Protein 6QSR (pdb70)

B-factor: mean 31.28, std 13.01, range [12.74, 90.45]

Nearest PDB structures (foldseek):
  6qsr-assembly1_A  TM=1.009E+00  e=1.571E-22  Xenorhabdus doucetiae
  3esi-assembly1_C  TM=9.200E-01  e=7.284E-12  Pectobacterium atrosepticum
  4h4g-assembly2_E-2  TM=8.356E-01  e=4.186E-07  Burkholderia thailandensis E264
  1z6b-assembly4_B  TM=7.794E-01  e=5.875E-06  Plasmodium falciparum
  4ffu-assembly2_K  TM=6.465E-01  e=3.554E-04  Sinorhizobium meliloti 1021

Secondary structure (DSSP, 8-state):
---EEEEEE-SSTTEEEEEEE--TT-GGGTTS-SSS----HHHHHHHHHHHIIIII-TT-EEEEEEEEEE-S---TT-EEEEEEEEETTTTEEEEEEEE--EEEEEEEEEE-/----GGGGSS--TTS----EEEEEETTEEEEEEE--SSSTTGGG--TTS-EEGGGHHHHHHHHHHHHHHHHHHHTTPPPP---EEEEEEEEEESSSEEPTT-EEEEEEEEEEE-SSEEEEEEEEEETTEEEEEEEEEEE---HHHHHHHHH-

CATH classification: 3.10.129.10

Foldseek 3Di:
DDFDWPDKDDPDQFKIKTKGAAAPVPCQQPPCDPVFRWRDPVVVVVVLCVCCCPRHDPPWAFDFWPDKDFDATDHHGWMWIKMWGQDVVVQWIKIWIPTCPTGMITITGIGD/DDDFLVQLALDDPLLDQFGAWDDEDPWKTKTKDAQACPDSCNVQADPVSWHFLVCLQSNLQSRVSSRVSVVCVVVVHDHFNDKFWPDKDQWDFPDRTHHHGFMKMKMWGFDDDDPFKTKIWIFIDTPPHTGTTIITIMGGDDPVVVVVVVPD

InterPro domains:
  IPR016962 Dehydrase, ECs4332, predicted [PIRSF030962] (2-119)
  IPR029069 HotDog domain superfamily [SSF54637] (14-115)
  IPR054545 ApeI dehydratase-like [PF22818] (12-101)

Structure (mmCIF, N/CA/C/O backbone):
data_6QSR
#
_entry.id   6QSR
#
_cell.length_a   144.680
_cell.length_b   47.770
_cell.length_c   42.680
_cell.angle_alpha   90.00
_cell.angle_beta   104.65
_cell.angle_gamma   90.00
#
_symmetry.space_group_name_H-M   'C 1 2 1'
#
loop_
_entity.id
_entity.type
_entity.pdbx_description
1 polymer 'AMP-dependent synthetase and ligase'
2 polymer 'Beta-hydroxyacyl-(Acyl-carrier-protein) dehydratase FabA/FabZ'
3 non-polymer 'SODIUM ION'
4 water water
#
loop_
_atom_site.group_PDB
_atom_site.id
_atom_site.type_symbol
_atom_site.label_atom_id
_atom_site.label_alt_id
_atom_site.label_comp_id
_atom_site.label_asym_id
_atom_site.label_entity_id
_atom_site.label_seq_id
_atom_site.pdbx_PDB_ins_code
_atom_site.Cartn_x
_atom_site.Cartn_y
_atom_site.Cartn_z
_atom_site.occupancy
_atom_site.B_iso_or_equiv
_atom_site.auth_seq_id
_atom_site.auth_comp_id
_atom_site.auth_asym_id
_atom_site.auth_atom_id
_atom_site.pdbx_PDB_model_num
ATOM 1 N N . MET A 1 1 ? 56.588 25.218 8.215 1.00 60.30 1 MET A N 1
ATOM 2 C CA . MET A 1 1 ? 55.564 24.514 9.046 1.00 55.05 1 MET A CA 1
ATOM 3 C C . MET A 1 1 ? 55.622 22.981 8.938 1.00 47.34 1 MET A C 1
ATOM 4 O O . MET A 1 1 ? 55.315 22.298 9.913 1.00 40.83 1 MET A O 1
ATOM 9 N N . LYS A 1 2 ? 56.015 22.441 7.782 1.00 46.37 2 LYS A N 1
ATOM 10 C CA . LYS A 1 2 ? 56.172 20.983 7.626 1.00 48.02 2 LYS A CA 1
ATOM 11 C C . LYS A 1 2 ? 57.537 20.509 8.146 1.00 41.42 2 LYS A C 1
ATOM 12 O O . LYS A 1 2 ? 58.535 21.206 7.958 1.00 39.72 2 LYS A O 1
ATOM 18 N N . PRO A 1 3 ? 57.594 19.319 8.786 1.00 36.69 3 PRO A N 1
ATOM 19 C CA . PRO A 1 3 ? 58.877 18.811 9.254 1.00 36.18 3 PRO A CA 1
ATOM 20 C C . PRO A 1 3 ? 59.642 18.089 8.142 1.00 35.23 3 PRO A C 1
ATOM 21 O O . PRO A 1 3 ? 59.146 17.983 7.024 1.00 32.97 3 PRO A O 1
ATOM 25 N N . ILE A 1 4 ? 60.841 17.601 8.455 1.00 36.01 4 ILE A N 1
ATOM 26 C CA . ILE A 1 4 ? 61.681 16.919 7.472 1.00 36.06 4 ILE A CA 1
ATOM 27 C C . ILE A 1 4 ? 61.213 15.472 7.334 1.00 32.95 4 ILE A C 1
ATOM 28 O O . ILE A 1 4 ? 61.175 14.728 8.314 1.00 32.54 4 ILE A O 1
ATOM 33 N N . GLU A 1 5 ? 60.861 15.080 6.114 1.00 32.03 5 GLU A N 1
ATOM 34 C CA . GLU A 1 5 ? 60.390 13.723 5.856 1.00 33.88 5 GLU A CA 1
ATOM 35 C C . GLU A 1 5 ? 61.571 12.833 5.480 1.00 34.17 5 GLU A C 1
ATOM 36 O O . GLU A 1 5 ? 62.209 13.049 4.451 1.00 34.41 5 GLU A O 1
ATOM 42 N N . ILE A 1 6 ? 61.841 11.833 6.315 1.00 33.34 6 ILE A N 1
ATOM 43 C CA . ILE A 1 6 ? 62.936 10.887 6.096 1.00 36.22 6 ILE A CA 1
ATOM 44 C C . ILE A 1 6 ? 62.494 9.754 5.168 1.00 39.02 6 ILE A C 1
ATOM 45 O O . ILE A 1 6 ? 63.249 9.363 4.280 1.00 40.94 6 ILE A O 1
ATOM 50 N N . HIS A 1 7 ? 61.281 9.236 5.380 1.00 38.11 7 HIS A N 1
ATOM 51 C CA . HIS A 1 7 ? 60.766 8.093 4.625 1.00 38.13 7 HIS A CA 1
ATOM 52 C C . HIS A 1 7 ? 59.236 8.034 4.704 1.00 33.67 7 HIS A C 1
ATOM 53 O O . HIS A 1 7 ? 58.649 8.433 5.709 1.00 25.20 7 HIS A O 1
ATOM 60 N N . ARG A 1 8 ? 58.595 7.559 3.639 1.00 34.16 8 ARG A N 1
ATOM 61 C CA . ARG A 1 8 ? 57.175 7.202 3.699 1.00 38.74 8 ARG A CA 1
ATOM 62 C C . ARG A 1 8 ? 56.914 5.834 3.081 1.00 42.41 8 ARG A C 1
ATOM 63 O O . ARG A 1 8 ? 57.576 5.431 2.121 1.00 41.71 8 ARG A O 1
ATOM 71 N N . GLU A 1 9 ? 55.951 5.130 3.670 1.00 43.71 9 GLU A N 1
ATOM 72 C CA . GLU A 1 9 ? 55.451 3.862 3.164 1.00 43.44 9 GLU A CA 1
ATOM 73 C C . GLU A 1 9 ? 53.940 3.916 3.173 1.00 39.97 9 GLU A C 1
ATOM 74 O O . GLU A 1 9 ? 53.338 4.673 3.941 1.00 36.06 9 GLU A O 1
ATOM 80 N N . GLN A 1 10 ? 53.347 3.070 2.343 1.00 36.31 10 GLN A N 1
ATOM 81 C CA . GLN A 1 10 ? 51.909 2.982 2.195 1.00 37.37 10 GLN A CA 1
ATOM 82 C C . GLN A 1 10 ? 51.613 1.507 1.893 1.00 39.26 10 GLN A C 1
ATOM 83 O O . GLN A 1 10 ? 51.504 1.127 0.730 1.00 41.33 10 GLN A O 1
ATOM 89 N N . PRO A 1 11 ? 51.547 0.656 2.945 1.00 45.45 11 PRO A N 1
ATOM 90 C CA . PRO A 1 11 ? 51.324 -0.788 2.748 1.00 51.90 11 PRO A CA 1
ATOM 91 C C . PRO A 1 11 ? 49.919 -1.166 2.254 1.00 52.10 11 PRO A C 1
ATOM 92 O O . PRO A 1 11 ? 49.735 -2.265 1.725 1.00 51.74 11 PRO A O 1
ATOM 96 N N . ALA A 1 12 ? 48.949 -0.277 2.460 1.00 49.10 12 ALA A N 1
ATOM 97 C CA . ALA A 1 12 ? 47.614 -0.390 1.871 1.00 47.08 12 ALA A CA 1
ATOM 98 C C . ALA A 1 12 ? 47.217 0.997 1.378 1.00 44.21 12 ALA A C 1
ATOM 99 O O . ALA A 1 12 ? 47.798 1.990 1.816 1.00 41.50 12 ALA A O 1
ATOM 101 N N . GLN A 1 13 ? 46.225 1.092 0.494 1.00 41.94 13 GLN A N 1
ATOM 102 C CA . GLN A 1 13 ? 45.813 2.413 -0.022 1.00 44.85 13 GLN A CA 1
ATOM 103 C C . GLN A 1 13 ? 45.196 3.319 1.067 1.00 38.90 13 GLN A C 1
ATOM 104 O O . GLN A 1 13 ? 45.132 4.540 0.891 1.00 36.74 13 GLN A O 1
ATOM 110 N N . HIS A 1 14 ? 44.781 2.721 2.190 1.00 32.38 14 HIS A N 1
ATOM 111 C CA . HIS A 1 14 ? 44.150 3.442 3.304 1.00 31.91 14 HIS A CA 1
ATOM 112 C C . HIS A 1 14 ? 45.062 3.660 4.529 1.00 29.07 14 HIS A C 1
ATOM 113 O O . HIS A 1 14 ? 44.605 4.192 5.547 1.00 24.54 14 HIS A O 1
ATOM 120 N N . GLU A 1 15 ? 46.334 3.265 4.426 1.00 29.73 15 GLU A N 1
ATOM 121 C CA . GLU A 1 15 ? 47.292 3.380 5.526 1.00 30.92 15 GLU A CA 1
ATOM 122 C C . GLU A 1 15 ? 48.557 4.106 5.084 1.00 27.89 15 GLU A C 1
ATOM 123 O O . GLU A 1 15 ? 48.984 3.987 3.927 1.00 27.13 15 GLU A O 1
ATOM 129 N N . ALA A 1 16 ? 49.173 4.832 6.011 1.00 24.08 16 ALA A N 1
ATOM 130 C CA . ALA A 1 16 ? 50.497 5.411 5.767 1.00 23.42 16 ALA A CA 1
ATOM 131 C C . ALA A 1 16 ? 51.355 5.386 7.015 1.00 23.86 16 ALA A C 1
ATOM 132 O O . ALA A 1 16 ? 50.857 5.532 8.131 1.00 21.72 16 ALA A O 1
ATOM 134 N N . MET A 1 17 ? 52.654 5.203 6.793 1.00 26.55 17 MET A N 1
ATOM 135 C CA . MET A 1 17 ? 53.667 5.247 7.825 1.00 30.06 17 MET A CA 1
ATOM 136 C C . MET A 1 17 ? 54.678 6.272 7.344 1.00 27.59 17 MET A C 1
ATOM 137 O O . MET A 1 17 ? 55.175 6.161 6.223 1.00 26.80 17 MET A O 1
ATOM 142 N N . ILE A 1 18 ? 54.955 7.277 8.169 1.00 26.29 18 ILE A N 1
ATOM 143 C CA . ILE A 1 18 ? 55.862 8.364 7.794 1.00 26.83 18 ILE A CA 1
ATOM 144 C C . ILE A 1 18 ? 56.886 8.544 8.906 1.00 27.16 18 ILE A C 1
ATOM 145 O O . ILE A 1 18 ? 56.520 8.619 10.082 1.00 23.98 18 ILE A O 1
ATOM 150 N N . GLN A 1 19 ? 58.165 8.597 8.533 1.00 27.76 19 GLN A N 1
ATOM 151 C CA . GLN A 1 19 ? 59.228 8.876 9.479 1.00 28.67 19 GLN A CA 1
ATOM 152 C C . GLN A 1 19 ? 59.602 10.348 9.332 1.00 27.69 19 GLN A C 1
ATOM 153 O O . GLN A 1 19 ? 59.970 10.785 8.235 1.00 25.36 19 GLN A O 1
ATOM 159 N N . LEU A 1 20 ? 59.496 11.090 10.440 1.00 26.72 20 LEU A N 1
ATOM 160 C CA . LEU A 1 20 ? 59.685 12.539 10.469 1.00 26.75 20 LEU A CA 1
ATOM 161 C C . LEU A 1 20 ? 60.759 12.939 11.453 1.00 25.51 20 LEU A C 1
ATOM 162 O O . LEU A 1 20 ? 60.876 12.350 12.526 1.00 25.97 20 LEU A O 1
ATOM 167 N N . TYR A 1 21 ? 61.499 13.979 11.101 1.00 26.50 21 TYR A N 1
ATOM 168 C CA . TYR A 1 21 ? 62.557 14.508 11.954 1.00 28.11 21 TYR A CA 1
ATOM 169 C C . TYR A 1 21 ? 62.226 15.954 12.335 1.00 25.58 21 TYR A C 1
ATOM 170 O O . TYR A 1 21 ? 61.869 16.761 11.479 1.00 24.90 21 TYR A O 1
ATOM 179 N N . LEU A 1 22 ? 62.359 16.262 13.623 1.00 24.68 22 LEU A N 1
ATOM 180 C CA . LEU A 1 22 ? 62.098 17.595 14.153 1.00 24.27 22 LEU A CA 1
ATOM 181 C C . LEU A 1 22 ? 63.399 18.394 14.215 1.00 27.25 22 LEU A C 1
ATOM 182 O O . LEU A 1 22 ? 64.262 18.118 15.047 1.00 29.27 22 LEU A O 1
ATOM 187 N N . ASP A 1 23 ? 63.533 19.370 13.320 1.00 27.67 23 ASP A N 1
ATOM 188 C CA . ASP A 1 23 ? 64.686 20.261 13.300 1.00 27.84 23 ASP A CA 1
ATOM 189 C C . ASP A 1 23 ? 64.507 21.410 14.293 1.00 27.02 23 ASP A C 1
ATOM 190 O O . ASP A 1 23 ? 63.401 21.942 14.421 1.00 26.57 23 ASP A O 1
ATOM 195 N N . PRO A 1 24 ? 65.593 21.830 14.978 1.00 27.50 24 PRO A N 1
ATOM 196 C CA . PRO A 1 24 ? 65.526 23.020 15.855 1.00 28.37 24 PRO A CA 1
ATOM 197 C C . PRO A 1 24 ? 64.962 24.303 15.238 1.00 27.13 24 PRO A C 1
ATOM 198 O O . PRO A 1 24 ? 64.430 25.138 15.977 1.00 26.17 24 PRO A O 1
ATOM 202 N N . THR A 1 25 ? 65.097 24.471 13.919 1.00 26.78 25 THR A N 1
ATOM 203 C CA . THR A 1 25 ? 64.652 25.690 13.237 1.00 28.92 25 THR A CA 1
ATOM 204 C C . THR A 1 25 ? 63.204 25.631 12.744 1.00 29.23 25 THR A C 1
ATOM 205 O O . THR A 1 25 ? 62.707 26.606 12.183 1.00 29.36 25 THR A O 1
ATOM 209 N N . LEU A 1 26 ? 62.540 24.495 12.947 1.00 30.14 26 LEU A N 1
ATOM 210 C CA . LEU A 1 26 ? 61.107 24.356 12.666 1.00 30.25 26 LEU A CA 1
ATOM 211 C C . LEU A 1 26 ? 60.323 25.451 13.402 1.00 30.69 26 LEU A C 1
ATOM 212 O O . LEU A 1 26 ? 60.459 25.612 14.621 1.00 28.09 26 LEU A O 1
ATOM 217 N N . ASP A 1 27 ? 59.519 26.207 12.654 1.00 33.59 27 ASP A N 1
ATOM 218 C CA . ASP A 1 27 ? 58.924 27.449 13.181 1.00 36.64 27 ASP A CA 1
ATOM 219 C C . ASP A 1 27 ? 57.900 27.268 14.318 1.00 32.56 27 ASP A C 1
ATOM 220 O O . ASP A 1 27 ? 57.706 28.186 15.113 1.00 32.43 27 ASP A O 1
ATOM 225 N N . TRP A 1 28 ? 57.289 26.083 14.413 1.00 28.56 28 TRP A N 1
ATOM 226 C CA . TRP A 1 28 ? 56.455 25.694 15.565 1.00 25.63 28 TRP A CA 1
ATOM 227 C C . TRP A 1 28 ? 57.124 25.873 16.931 1.00 26.26 28 TRP A C 1
ATOM 228 O O . TRP A 1 28 ? 56.447 26.150 17.919 1.00 27.51 28 TRP A O 1
ATOM 239 N N . PHE A 1 29 ? 58.440 25.665 16.990 1.00 27.46 29 PHE A N 1
ATOM 240 C CA . PHE A 1 29 ? 59.199 25.818 18.235 1.00 27.61 29 PHE A CA 1
ATOM 241 C C . PHE A 1 29 ? 59.470 27.272 18.619 1.00 28.85 29 PHE A C 1
ATOM 242 O O . PHE A 1 29 ? 59.775 27.536 19.776 1.00 27.12 29 PHE A O 1
ATOM 250 N N . ARG A 1 30 ? 59.371 28.204 17.664 1.00 32.81 30 ARG A N 1
ATOM 251 C CA . ARG A 1 30 ? 59.628 29.631 17.921 1.00 33.05 30 ARG A CA 1
ATOM 252 C C . ARG A 1 30 ? 58.657 30.215 18.953 1.00 32.81 30 ARG A C 1
ATOM 253 O O . ARG A 1 30 ? 57.447 30.292 18.710 1.00 30.93 30 ARG A O 1
ATOM 261 N N . GLY A 1 31 ? 59.191 30.619 20.103 1.00 31.77 31 GLY A N 1
ATOM 262 C CA . GLY A 1 31 ? 58.375 31.128 21.209 1.00 33.01 31 GLY A CA 1
ATOM 263 C C . GLY A 1 31 ? 57.555 30.069 21.934 1.00 31.41 31 GLY A C 1
ATOM 264 O O . GLY A 1 31 ? 56.647 30.405 22.692 1.00 33.20 31 GLY A O 1
ATOM 265 N N . HIS A 1 32 ? 57.879 28.796 21.714 1.00 28.16 32 HIS A N 1
ATOM 266 C CA . HIS A 1 32 ? 57.115 27.678 22.258 1.00 25.83 32 HIS A CA 1
ATOM 267 C C . HIS A 1 32 ? 58.098 26.562 22.641 1.00 26.08 32 HIS A C 1
ATOM 268 O O . HIS A 1 32 ? 58.170 25.553 21.950 1.00 24.94 32 HIS A O 1
ATOM 275 N N . PHE A 1 33 ? 58.880 26.723 23.717 1.00 25.12 33 PHE A N 1
ATOM 276 C CA . PHE A 1 33 ? 58.896 27.872 24.625 1.00 24.91 33 PHE A CA 1
ATOM 277 C C . PHE A 1 33 ? 60.336 28.349 24.846 1.00 27.74 33 PHE A C 1
ATOM 278 O O . PHE A 1 33 ? 61.280 27.612 24.545 1.00 28.38 33 PHE A O 1
ATOM 286 N N . PRO A 1 34 ? 60.516 29.579 25.373 1.00 29.35 34 PRO A N 1
ATOM 287 C CA . PRO A 1 34 ? 61.885 30.047 25.677 1.00 30.61 34 PRO A CA 1
ATOM 288 C C . PRO A 1 34 ? 62.732 29.075 26.525 1.00 34.61 34 PRO A C 1
ATOM 289 O O . PRO A 1 34 ? 63.877 28.797 26.159 1.00 37.02 34 PRO A O 1
ATOM 293 N N . VAL A 1 35 ? 62.172 28.542 27.615 1.00 38.22 35 VAL A N 1
ATOM 294 C CA . VAL A 1 35 ? 62.910 27.595 28.490 1.00 39.80 35 VAL A CA 1
ATOM 295 C C . VAL A 1 35 ? 63.044 26.159 27.941 1.00 35.55 35 VAL A C 1
ATOM 296 O O . VAL A 1 35 ? 63.902 25.403 28.400 1.00 33.08 35 VAL A O 1
ATOM 300 N N . GLN A 1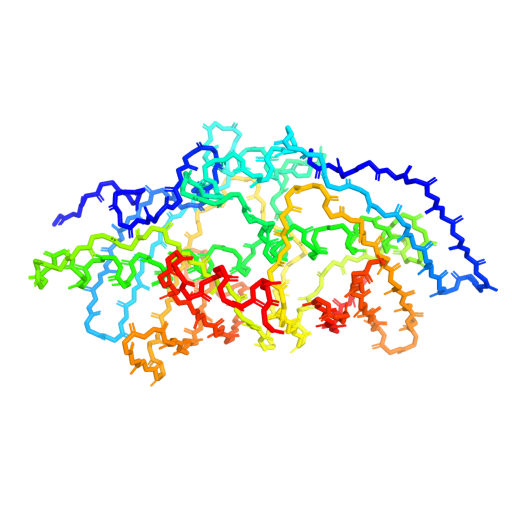 36 ? 62.180 25.774 27.003 1.00 31.26 36 GLN A N 1
ATOM 301 C CA . GLN A 1 36 ? 62.230 24.448 26.376 1.00 30.21 36 GLN A CA 1
ATOM 302 C C . GLN A 1 36 ? 61.454 24.480 25.067 1.00 28.36 36 GLN A C 1
ATOM 303 O O . GLN A 1 36 ? 60.246 24.763 25.102 1.00 27.58 36 GLN A O 1
ATOM 309 N N . PRO A 1 37 ? 62.111 24.197 23.922 1.00 26.56 37 PRO A N 1
ATOM 310 C CA . PRO A 1 37 ? 61.284 23.988 22.721 1.00 25.56 37 PRO A CA 1
ATOM 311 C C . PRO A 1 37 ? 60.460 22.700 22.828 1.00 24.72 37 PRO A C 1
ATOM 312 O O . PRO A 1 37 ? 61.008 21.635 23.090 1.00 23.29 37 PRO A O 1
ATOM 316 N N . LEU A 1 38 ? 59.144 22.822 22.670 1.00 25.26 38 LEU A N 1
ATOM 317 C CA . LEU A 1 38 ? 58.243 21.672 22.671 1.00 27.39 38 LEU A CA 1
ATOM 318 C C . LEU A 1 38 ? 57.352 21.765 21.456 1.00 27.79 38 LEU A C 1
ATOM 319 O O . LEU A 1 38 ? 56.883 22.854 21.123 1.00 26.52 38 LEU A O 1
ATOM 324 N N . LEU A 1 39 ? 57.094 20.629 20.816 1.00 28.81 39 LEU A N 1
ATOM 325 C CA . LEU A 1 39 ? 56.223 20.599 19.646 1.00 27.90 39 LEU A CA 1
ATOM 326 C C . LEU A 1 39 ? 54.767 20.731 20.115 1.00 27.65 39 LEU A C 1
ATOM 327 O O . LEU A 1 39 ? 54.308 19.895 20.903 1.00 27.39 39 LEU A O 1
ATOM 332 N N . PRO A 1 40 ? 54.042 21.788 19.662 1.00 24.20 40 PRO A N 1
ATOM 333 C CA . PRO A 1 40 ? 52.631 21.911 20.032 1.00 22.82 40 PRO A CA 1
ATOM 334 C C . PRO A 1 40 ? 51.779 20.720 19.579 1.00 22.60 40 PRO A C 1
ATOM 335 O O . PRO A 1 40 ? 52.044 20.135 18.515 1.00 23.11 40 PRO A O 1
ATOM 339 N N . GLY A 1 41 ? 50.771 20.390 20.383 1.00 22.42 41 GLY A N 1
ATOM 340 C CA . GLY A 1 41 ? 49.783 19.347 20.061 1.00 22.58 41 GLY A CA 1
ATOM 341 C C . GLY A 1 41 ? 49.084 19.584 18.731 1.00 22.69 41 GLY A C 1
ATOM 342 O O . GLY A 1 41 ? 48.852 18.644 17.963 1.00 22.72 41 GLY A O 1
ATOM 343 N N . VAL A 1 42 ? 48.759 20.844 18.455 1.00 20.99 42 VAL A N 1
ATOM 344 C CA . VAL A 1 42 ? 48.142 21.227 17.181 1.00 20.25 42 VAL A CA 1
ATOM 345 C C . VAL A 1 42 ? 49.002 20.947 15.937 1.00 19.91 42 VAL A C 1
ATOM 346 O O . VAL A 1 42 ? 48.459 20.668 14.875 1.00 18.61 42 VAL A O 1
ATOM 350 N N . ALA A 1 43 ? 50.326 21.031 16.066 1.00 19.49 43 ALA A N 1
ATOM 351 C CA . ALA A 1 43 ? 51.226 20.739 14.948 1.00 19.20 43 ALA A CA 1
ATOM 352 C C . ALA A 1 43 ? 51.160 19.269 14.556 1.00 17.67 43 ALA A C 1
ATOM 353 O O . ALA A 1 43 ? 51.202 18.936 13.368 1.00 16.70 43 ALA A O 1
ATOM 355 N N . GLN A 1 44 ? 51.028 18.408 15.565 1.00 18.83 44 GLN A N 1
ATOM 356 C CA . GLN A 1 44 ? 50.874 16.966 15.366 1.00 21.45 44 GLN A CA 1
ATOM 357 C C . GLN A 1 44 ? 49.562 16.645 14.637 1.00 19.91 44 GLN A C 1
ATOM 358 O O . GLN A 1 44 ? 49.530 15.773 13.764 1.00 19.76 44 GLN A O 1
ATOM 364 N N . ILE A 1 45 ? 48.510 17.383 14.962 1.00 20.78 45 ILE A N 1
ATOM 365 C CA . ILE A 1 45 ? 47.220 17.257 14.260 1.00 21.15 45 ILE A CA 1
ATOM 366 C C . ILE A 1 45 ? 47.344 17.809 12.830 1.00 21.94 45 ILE A C 1
ATOM 367 O O . ILE A 1 45 ? 46.837 17.192 11.874 1.00 20.68 45 ILE A O 1
ATOM 372 N N . ASP A 1 46 ? 48.043 18.940 12.697 1.0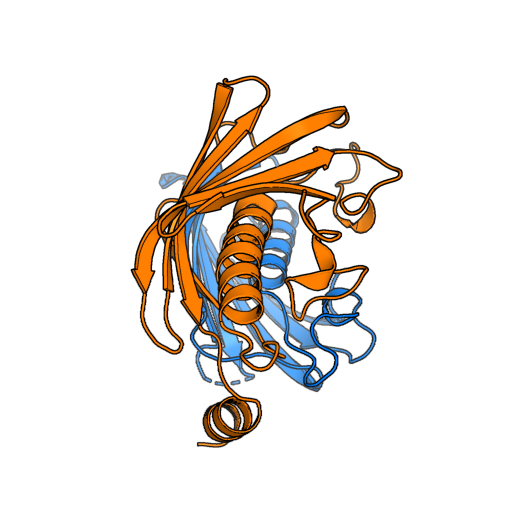0 21.00 46 ASP A N 1
ATOM 373 C CA . ASP A 1 46 ? 48.249 19.606 11.406 1.00 20.00 46 ASP A CA 1
ATOM 374 C C . ASP A 1 46 ? 48.865 18.653 10.366 1.00 19.33 46 ASP A C 1
ATOM 375 O O . ASP A 1 46 ? 48.366 18.557 9.254 1.00 18.17 46 ASP A O 1
ATOM 380 N N . TRP A 1 47 ? 49.908 17.911 10.750 1.00 19.27 47 TRP A N 1
ATOM 381 C CA . TRP A 1 47 ? 50.584 16.990 9.831 1.00 18.29 47 TRP A CA 1
ATOM 382 C C . TRP A 1 47 ? 49.742 15.750 9.512 1.00 17.79 47 TRP A C 1
ATOM 383 O O . TRP A 1 47 ? 49.709 15.303 8.371 1.00 19.98 47 TRP A O 1
ATOM 394 N N . VAL A 1 48 ? 49.050 15.214 10.508 1.00 16.79 48 VAL A N 1
ATOM 395 C CA . VAL A 1 48 ? 48.063 14.156 10.273 1.00 17.69 48 VAL A CA 1
ATOM 396 C C . VAL A 1 48 ? 47.089 14.577 9.170 1.00 17.65 48 VAL A C 1
ATOM 397 O O . VAL A 1 48 ? 46.866 13.833 8.214 1.00 18.08 48 VAL A O 1
ATOM 401 N N . MET A 1 49 ? 46.560 15.786 9.271 1.00 18.23 49 MET A N 1
ATOM 402 C CA . MET A 1 49 ? 45.649 16.298 8.241 1.00 18.78 49 MET A CA 1
ATOM 403 C C . MET A 1 49 ? 46.307 16.488 6.865 1.00 19.76 49 MET A C 1
ATOM 404 O O . MET A 1 49 ? 45.652 16.261 5.852 1.00 20.13 49 MET A O 1
ATOM 409 N N . HIS A 1 50 ? 47.581 16.892 6.830 1.00 21.26 50 HIS A N 1
ATOM 410 C CA . HIS A 1 50 ? 48.316 17.058 5.564 1.00 23.88 50 HIS A CA 1
ATOM 411 C C . HIS A 1 50 ? 48.493 15.732 4.829 1.00 22.54 50 HIS A C 1
ATOM 412 O O . HIS A 1 50 ? 48.215 15.640 3.638 1.00 21.43 50 HIS A O 1
ATOM 419 N N . TYR A 1 51 ? 48.975 14.719 5.543 1.00 22.92 51 TYR A N 1
ATOM 420 C CA . TYR A 1 51 ? 49.158 13.396 4.955 1.00 24.72 51 TYR A CA 1
ATOM 421 C C . TYR A 1 51 ? 47.824 12.716 4.646 1.00 24.92 51 TYR A C 1
ATOM 422 O O . TYR A 1 51 ? 47.700 12.019 3.627 1.00 27.57 51 TYR A O 1
ATOM 431 N N . ALA A 1 52 ? 46.822 12.944 5.492 1.00 24.66 52 ALA A N 1
ATOM 432 C CA . ALA A 1 52 ? 45.472 12.405 5.255 1.00 26.84 52 ALA A CA 1
ATOM 433 C C . ALA A 1 52 ? 44.861 12.959 3.967 1.00 28.09 52 ALA A C 1
ATOM 434 O O . ALA A 1 52 ? 44.468 12.200 3.077 1.00 26.71 52 ALA A O 1
ATOM 436 N N . GLN A 1 53 ? 44.807 14.286 3.878 1.00 29.69 53 GLN A N 1
ATOM 437 C CA . GLN A 1 53 ? 44.235 14.974 2.719 1.00 32.76 53 GLN A CA 1
ATOM 438 C C . GLN A 1 53 ? 45.047 14.836 1.413 1.00 33.84 53 GLN A C 1
ATOM 439 O O . GLN A 1 53 ? 44.491 15.046 0.336 1.00 34.36 53 GLN A O 1
ATOM 445 N N . THR A 1 54 ? 46.337 14.485 1.501 1.00 32.04 54 THR A N 1
ATOM 446 C CA . THR A 1 54 ? 47.179 14.276 0.306 1.00 32.41 54 THR A CA 1
ATOM 447 C C . THR A 1 54 ? 47.350 12.809 -0.124 1.00 33.57 54 THR A C 1
ATOM 448 O O . THR A 1 54 ? 47.443 12.537 -1.317 1.00 37.81 54 THR A O 1
ATOM 452 N N . LEU A 1 55 ? 47.400 11.881 0.831 1.00 30.91 55 LEU A N 1
ATOM 453 C CA . LEU A 1 55 ? 47.618 10.457 0.540 1.00 31.77 55 LEU A CA 1
ATOM 454 C C . LEU A 1 55 ? 46.385 9.562 0.676 1.00 31.68 55 LEU A C 1
ATOM 455 O O . LEU A 1 55 ? 46.233 8.618 -0.102 1.00 32.56 55 LEU A O 1
ATOM 460 N N . LEU A 1 56 ? 45.529 9.836 1.661 1.00 29.43 56 LEU A N 1
ATOM 461 C CA . LEU A 1 56 ? 44.503 8.874 2.105 1.00 27.59 56 LEU A CA 1
ATOM 462 C C . LEU A 1 56 ? 43.079 9.238 1.703 1.00 25.68 56 LEU A C 1
ATOM 463 O O . LEU A 1 56 ? 42.349 8.393 1.171 1.00 26.64 56 LEU A O 1
ATOM 468 N N . ALA A 1 57 ? 42.690 10.480 1.983 1.00 23.34 57 ALA A N 1
ATOM 469 C CA . ALA A 1 57 ? 41.318 10.950 1.807 1.00 22.90 57 ALA A CA 1
ATOM 470 C C . ALA A 1 57 ? 41.281 12.292 1.069 1.00 22.31 57 ALA A C 1
ATOM 471 O O . ALA A 1 57 ? 40.838 13.294 1.632 1.00 23.08 57 ALA A O 1
ATOM 473 N N . PRO A 1 58 ? 41.726 12.314 -0.209 1.00 24.51 58 PRO A N 1
ATOM 474 C CA . PRO A 1 58 ? 41.674 13.562 -0.986 1.00 27.31 58 PRO A CA 1
ATOM 475 C C . PRO A 1 58 ? 40.233 14.040 -1.165 1.00 27.86 58 PRO A C 1
ATOM 476 O O . PRO A 1 58 ? 39.337 13.217 -1.364 1.00 25.53 58 PRO A O 1
ATOM 480 N N . GLY A 1 59 ? 40.017 15.349 -1.030 1.00 28.21 59 GLY A N 1
ATOM 481 C CA . GLY A 1 59 ? 38.677 15.936 -1.122 1.00 29.71 59 GLY A CA 1
ATOM 482 C C . GLY A 1 59 ? 37.836 15.893 0.151 1.00 28.42 59 GLY A C 1
ATOM 483 O O . GLY A 1 59 ? 36.717 16.420 0.164 1.00 27.94 59 GLY A O 1
ATOM 484 N N . TRP A 1 60 ? 38.351 15.257 1.209 1.00 25.87 60 TRP A N 1
ATOM 485 C CA . TRP A 1 60 ? 37.690 15.218 2.514 1.00 23.95 60 TRP A CA 1
ATOM 486 C C . TRP A 1 60 ? 38.208 16.352 3.394 1.00 27.63 60 TRP A C 1
ATOM 487 O O . TRP A 1 60 ? 39.391 16.710 3.342 1.00 29.54 60 TRP A O 1
ATOM 498 N N . SER A 1 61 ? 37.316 16.897 4.213 1.00 28.00 61 SER A N 1
ATOM 499 C CA . SER A 1 61 ? 37.628 18.039 5.053 1.00 29.22 61 SER A CA 1
ATOM 500 C C . SER A 1 61 ? 37.520 17.671 6.524 1.00 25.28 61 SER A C 1
ATOM 501 O O . SER A 1 61 ? 36.889 16.688 6.890 1.00 22.31 61 SER A O 1
ATOM 504 N N . PHE A 1 62 ? 38.146 18.487 7.356 1.00 22.26 62 PHE A N 1
ATOM 505 C CA . PHE A 1 62 ? 38.101 18.319 8.798 1.00 22.54 62 PHE A CA 1
ATOM 506 C C . PHE A 1 62 ? 36.699 18.519 9.383 1.00 20.57 62 PHE A C 1
ATOM 507 O O . PHE A 1 62 ? 36.011 19.475 9.023 1.00 20.94 62 PHE A O 1
ATOM 515 N N . SER A 1 63 ? 36.305 17.637 10.307 1.00 20.47 63 SER A N 1
ATOM 516 C CA . SER A 1 63 ? 35.042 17.766 11.037 1.00 23.88 63 SER A CA 1
ATOM 517 C C . SER A 1 63 ? 35.225 17.852 12.560 1.00 23.86 63 SER A C 1
ATOM 518 O O . SER A 1 63 ? 34.720 18.778 13.199 1.00 24.49 63 SER A O 1
ATOM 521 N N . SER A 1 64 ? 35.919 16.878 13.142 1.00 22.53 64 SER A N 1
ATOM 522 C CA . SER A 1 64 ? 36.130 16.877 14.594 1.00 23.45 64 SER A CA 1
ATOM 523 C C . SER A 1 64 ? 37.357 16.097 15.009 1.00 22.85 64 SER A C 1
ATOM 524 O O . SER A 1 64 ? 37.845 15.258 14.255 1.00 20.44 64 SER A O 1
ATOM 527 N N . ILE A 1 65 ? 37.851 16.409 16.207 1.00 22.46 65 ILE A N 1
ATOM 528 C CA . ILE A 1 65 ? 38.799 15.562 16.923 1.00 22.00 65 ILE A CA 1
ATOM 529 C C . ILE A 1 65 ? 37.951 14.916 18.009 1.00 20.22 65 ILE A C 1
ATOM 530 O O . ILE A 1 65 ? 37.639 15.549 19.017 1.00 19.50 65 ILE A O 1
ATOM 535 N N . GLU A 1 66 ? 37.554 13.666 17.775 1.00 19.58 66 GLU A N 1
ATOM 536 C CA . GLU A 1 66 ? 36.797 12.895 18.750 1.00 22.14 66 GLU A CA 1
ATOM 537 C C . GLU A 1 66 ? 37.570 12.649 20.043 1.00 23.05 66 GLU A C 1
ATOM 538 O O . GLU A 1 66 ? 37.030 12.837 21.141 1.00 25.02 66 GLU A O 1
ATOM 544 N N . MET A 1 67 ? 38.829 12.250 19.903 1.00 22.75 67 MET A N 1
ATOM 545 C CA . MET A 1 67 ? 39.687 12.005 21.045 1.00 23.73 67 MET A CA 1
ATOM 546 C C . MET A 1 67 ? 41.132 12.185 20.590 1.00 20.72 67 MET A C 1
ATOM 547 O O . MET A 1 67 ? 41.533 11.677 19.542 1.00 19.71 67 MET A O 1
ATOM 552 N N . VAL A 1 68 ? 41.905 12.928 21.371 1.00 19.12 68 VAL A N 1
ATOM 553 C CA . VAL A 1 68 ? 43.355 12.981 21.190 1.00 17.96 68 VAL A CA 1
ATOM 554 C C . VAL A 1 68 ? 44.034 12.946 22.551 1.00 18.78 68 VAL A C 1
ATOM 555 O O . VAL A 1 68 ? 43.540 13.539 23.500 1.00 16.82 68 VAL A O 1
ATOM 559 N N . LYS A 1 69 ? 45.162 12.235 22.633 1.00 21.90 69 LYS A N 1
ATOM 560 C CA . LYS A 1 69 ? 45.950 12.141 23.852 1.00 25.00 69 LYS A CA 1
ATOM 561 C C . LYS A 1 69 ? 47.397 12.430 23.498 1.00 23.74 69 LYS A C 1
ATOM 562 O O . LYS A 1 69 ? 47.955 11.812 22.592 1.00 22.74 69 LYS A O 1
ATOM 568 N N . PHE A 1 70 ? 47.985 13.386 24.205 1.00 23.66 70 PHE A N 1
ATOM 569 C CA . PHE A 1 70 ? 49.393 13.708 24.078 1.00 24.08 70 PHE A CA 1
ATOM 570 C C . PHE A 1 70 ? 50.037 13.222 25.360 1.00 27.29 70 PHE A C 1
ATOM 571 O O . PHE A 1 70 ? 49.863 13.829 26.422 1.00 27.84 70 PHE A O 1
ATOM 579 N N . GLN A 1 71 ? 50.768 12.119 25.265 1.00 31.34 71 GLN A N 1
ATOM 580 C CA . GLN A 1 71 ? 51.253 11.415 26.454 1.00 37.75 71 GLN A CA 1
ATOM 581 C C . GLN A 1 71 ? 52.768 11.465 26.674 1.00 36.86 71 GLN A C 1
ATOM 582 O O . GLN A 1 71 ? 53.244 10.921 27.668 1.00 38.85 71 GLN A O 1
ATOM 588 N N . PHE A 1 72 ? 53.514 12.118 25.776 1.00 33.15 72 PHE A N 1
ATOM 589 C CA . PHE A 1 72 ? 54.962 12.321 25.950 1.00 32.95 72 PHE A CA 1
ATOM 590 C C . PHE A 1 72 ? 55.401 13.589 25.209 1.00 30.43 72 PHE A C 1
ATOM 591 O O . PHE A 1 72 ? 55.005 13.775 24.057 1.00 27.29 72 PHE A O 1
ATOM 599 N N . PRO A 1 73 ? 56.222 14.457 25.850 1.00 30.87 73 PRO A N 1
ATOM 600 C CA . PRO A 1 73 ? 56.635 15.682 25.153 1.00 31.80 73 PRO A CA 1
ATOM 601 C C . PRO A 1 73 ? 57.644 15.425 24.038 1.00 31.14 73 PRO A C 1
ATOM 602 O O . PRO A 1 73 ? 58.521 14.559 24.176 1.00 33.17 73 PRO A O 1
ATOM 606 N N . LEU A 1 74 ? 57.505 16.177 22.950 1.00 26.59 74 LEU A N 1
ATOM 607 C CA . LEU A 1 74 ? 58.379 16.068 21.792 1.00 27.20 74 LEU A CA 1
ATOM 608 C C . LEU A 1 74 ? 59.171 17.354 21.634 1.00 27.18 74 LEU A C 1
ATOM 609 O O . LEU A 1 74 ? 58.641 18.444 21.834 1.00 24.77 74 LEU A O 1
ATOM 614 N N . GLN A 1 75 ? 60.445 17.210 21.283 1.00 26.82 75 GLN A N 1
ATOM 615 C CA . GLN A 1 75 ? 61.382 18.333 21.197 1.00 27.05 75 GLN A CA 1
ATOM 616 C C . GLN A 1 75 ? 62.283 18.189 19.970 1.00 25.92 75 GLN A C 1
ATOM 617 O O . GLN A 1 75 ? 62.318 17.121 19.350 1.00 24.73 75 GLN A O 1
ATOM 623 N N . PRO A 1 76 ? 63.031 19.256 19.614 1.00 25.57 76 PRO A N 1
ATOM 624 C CA . PRO A 1 76 ? 63.911 19.128 18.458 1.00 25.36 76 PRO A CA 1
ATOM 625 C C . PRO A 1 76 ? 64.967 18.037 18.639 1.00 25.84 76 PRO A C 1
ATOM 626 O O . PRO A 1 76 ? 65.416 17.792 19.766 1.00 25.96 76 PRO A O 1
ATOM 630 N N . GLY A 1 77 ? 65.319 17.382 17.533 1.00 23.64 77 GLY A N 1
ATOM 631 C CA . GLY A 1 77 ? 66.208 16.232 17.546 1.00 26.75 77 GLY A CA 1
ATOM 632 C C . GLY A 1 77 ? 65.485 14.896 17.559 1.00 28.64 77 GLY A C 1
ATOM 633 O O . GLY A 1 77 ? 66.089 13.879 17.213 1.00 28.10 77 GLY A O 1
ATOM 634 N N . ASN A 1 78 ? 64.206 14.885 17.955 1.00 29.40 78 ASN A N 1
ATOM 635 C CA . ASN A 1 78 ? 63.412 13.656 17.956 1.00 30.03 78 ASN A CA 1
ATOM 636 C C . ASN A 1 78 ? 63.074 13.220 16.535 1.00 29.90 78 ASN A C 1
ATOM 637 O O . ASN A 1 78 ? 62.861 14.049 15.643 1.00 27.30 78 ASN A O 1
ATOM 642 N N . THR A 1 79 ? 63.054 11.905 16.348 1.00 30.40 79 THR A N 1
ATOM 643 C CA . THR A 1 79 ? 62.549 11.277 15.142 1.00 30.28 79 THR A CA 1
ATOM 644 C C . THR A 1 79 ? 61.234 10.621 15.539 1.00 27.06 79 THR A C 1
ATOM 645 O O . THR A 1 79 ? 61.150 9.962 16.583 1.00 26.64 79 THR A O 1
ATOM 649 N N . LEU A 1 80 ? 60.213 10.844 14.717 1.00 25.38 80 LEU A N 1
ATOM 650 C CA . LEU A 1 80 ? 58.870 10.342 14.950 1.00 24.96 80 LEU A CA 1
ATOM 651 C C . LEU A 1 80 ? 58.503 9.334 13.878 1.00 23.60 80 LEU A C 1
ATOM 652 O O . LEU A 1 80 ? 58.912 9.475 12.720 1.00 21.29 80 LEU A O 1
ATOM 657 N N . LEU A 1 81 ? 57.724 8.326 14.265 1.00 24.11 81 LEU A N 1
ATOM 658 C CA . LEU A 1 81 ? 57.061 7.445 13.320 1.00 25.76 81 LEU A CA 1
ATOM 659 C C . LEU A 1 81 ? 55.566 7.721 13.436 1.00 21.92 81 LEU A C 1
ATOM 660 O O . LEU A 1 81 ? 54.974 7.503 14.494 1.00 21.27 81 LEU A O 1
ATOM 665 N N . LEU A 1 82 ? 54.981 8.224 12.354 1.00 21.04 82 LEU A N 1
ATOM 666 C CA . LEU A 1 82 ? 53.555 8.571 12.293 1.00 20.32 82 LEU A CA 1
ATOM 667 C C . LEU A 1 82 ? 52.800 7.513 11.508 1.00 20.76 82 LEU A C 1
ATOM 668 O O . LEU A 1 82 ? 53.086 7.312 10.338 1.00 20.84 82 LEU A O 1
ATOM 673 N N . LYS A 1 83 ? 51.820 6.882 12.151 1.00 21.82 83 LYS A N 1
ATOM 674 C CA . LYS A 1 83 ? 50.993 5.840 11.558 1.00 23.28 83 LYS A CA 1
ATOM 675 C C . LYS A 1 83 ? 49.588 6.417 11.456 1.00 21.14 83 LYS A C 1
ATOM 676 O O . LYS A 1 83 ? 49.070 6.908 12.453 1.00 17.23 83 LYS A O 1
ATOM 682 N N . ILE A 1 84 ? 49.002 6.387 10.255 1.00 21.01 84 ILE A N 1
ATOM 683 C CA . ILE A 1 84 ? 47.647 6.910 10.007 1.00 22.76 84 ILE A CA 1
ATOM 684 C C . ILE A 1 84 ? 46.820 5.855 9.278 1.00 22.67 84 ILE A C 1
ATOM 685 O O . ILE A 1 84 ? 47.302 5.238 8.323 1.00 22.75 84 ILE A O 1
ATOM 690 N N . ASN A 1 85 ? 45.575 5.680 9.718 1.00 23.60 85 ASN A N 1
ATOM 691 C CA . ASN A 1 85 ? 44.625 4.780 9.080 1.00 24.44 85 ASN A CA 1
ATOM 692 C C . ASN A 1 85 ? 43.357 5.573 8.772 1.00 22.17 85 ASN A C 1
ATOM 693 O O . ASN A 1 85 ? 42.833 6.272 9.647 1.00 21.27 85 ASN A O 1
ATOM 698 N N . TRP A 1 86 ? 42.889 5.473 7.527 1.00 21.35 86 TRP A N 1
ATOM 699 C CA . TRP A 1 86 ? 41.651 6.111 7.085 1.00 22.07 86 TRP A CA 1
ATOM 700 C C . TRP A 1 86 ? 40.595 5.035 6.854 1.00 23.57 86 TRP A C 1
ATOM 701 O O . TRP A 1 86 ? 40.802 4.125 6.045 1.00 24.13 86 TRP A O 1
ATOM 712 N N . ASP A 1 87 ? 39.483 5.134 7.584 1.00 23.81 87 ASP A N 1
ATOM 713 C CA . ASP A 1 87 ? 38.347 4.226 7.433 1.00 23.51 87 ASP A CA 1
ATOM 714 C C . ASP A 1 87 ? 37.212 5.042 6.811 1.00 21.59 87 ASP A C 1
ATOM 715 O O . ASP A 1 87 ? 36.500 5.774 7.499 1.00 18.96 87 ASP A O 1
ATOM 720 N N . GLU A 1 88 ? 37.072 4.923 5.496 1.00 21.66 88 GLU A N 1
ATOM 721 C CA . GLU A 1 88 ? 36.155 5.762 4.733 1.00 23.78 88 GLU A CA 1
ATOM 722 C C . GLU A 1 88 ? 34.698 5.543 5.127 1.00 23.59 88 GLU A C 1
ATOM 723 O O . GLU A 1 88 ? 33.936 6.505 5.250 1.00 25.08 88 GLU A O 1
ATOM 729 N N . LYS A 1 89 ? 34.323 4.284 5.331 1.00 24.09 89 LYS A N 1
ATOM 730 C CA . LYS A 1 89 ? 32.965 3.932 5.731 1.00 24.27 89 LYS A CA 1
ATOM 731 C C . LYS A 1 89 ? 32.587 4.491 7.113 1.00 26.19 89 LYS A C 1
ATOM 732 O O . LYS A 1 89 ? 31.430 4.859 7.330 1.00 26.15 89 LYS A O 1
ATOM 738 N N . LYS A 1 90 ? 33.568 4.599 8.014 1.00 24.99 90 LYS A N 1
ATOM 739 C CA . LYS A 1 90 ? 33.363 5.179 9.355 1.00 23.98 90 LYS A CA 1
ATOM 740 C C . LYS A 1 90 ? 33.576 6.710 9.410 1.00 21.87 90 LYS A C 1
ATOM 741 O O . LYS A 1 90 ? 33.337 7.326 10.455 1.00 23.01 90 LYS A O 1
ATOM 747 N N . HIS A 1 91 ? 34.023 7.308 8.303 1.00 20.99 91 HIS A N 1
ATOM 748 C CA . HIS A 1 91 ? 34.453 8.721 8.240 1.00 19.86 91 HIS A CA 1
ATOM 749 C C . HIS A 1 91 ? 35.617 9.004 9.206 1.00 19.63 91 HIS A C 1
ATOM 750 O O . HIS A 1 91 ? 35.803 10.147 9.632 1.00 18.53 91 HIS A O 1
ATOM 757 N N . LEU A 1 92 ? 36.423 7.979 9.506 1.00 21.86 92 LEU A N 1
ATOM 758 C CA . LEU A 1 92 ? 37.293 7.992 10.686 1.00 20.92 92 LEU A CA 1
ATOM 759 C C . LEU A 1 92 ? 38.765 7.842 10.337 1.00 19.40 92 LEU A C 1
ATOM 760 O O . LEU A 1 92 ? 39.180 6.863 9.710 1.00 19.20 92 LEU A O 1
ATOM 765 N N . LEU A 1 93 ? 39.536 8.838 10.764 1.00 19.02 93 LEU A N 1
ATOM 766 C CA . LEU A 1 93 ? 40.971 8.888 10.611 1.00 20.07 93 LEU A CA 1
ATOM 767 C C . LEU A 1 93 ? 41.567 8.660 11.998 1.00 21.39 93 LEU A C 1
ATOM 768 O O . LEU A 1 93 ? 41.238 9.386 12.949 1.00 21.22 93 LEU A O 1
ATOM 773 N N . THR A 1 94 ? 42.433 7.657 12.107 1.00 22.30 94 THR A N 1
ATOM 774 C CA . THR A 1 94 ? 43.096 7.321 13.358 1.00 22.11 94 THR A CA 1
ATOM 775 C C . THR A 1 94 ? 44.583 7.477 13.159 1.00 20.76 94 THR A C 1
ATOM 776 O O . THR A 1 94 ? 45.094 7.208 12.069 1.00 19.01 94 THR A O 1
ATOM 780 N N . PHE A 1 95 ? 45.271 7.932 14.203 1.00 20.13 95 PHE A N 1
ATOM 781 C CA . PHE A 1 95 ? 46.717 8.180 14.126 1.00 18.79 95 PHE A CA 1
ATOM 782 C C . PHE A 1 95 ? 47.438 7.886 15.427 1.00 18.94 95 PHE A C 1
ATOM 783 O O . PHE A 1 95 ? 46.850 7.891 16.507 1.00 19.23 95 PHE A O 1
ATOM 791 N N . ARG A 1 96 ? 48.741 7.680 15.298 1.00 20.43 96 ARG A N 1
ATOM 792 C CA . ARG A 1 96 ? 49.589 7.431 16.437 1.00 21.34 96 ARG A CA 1
ATOM 793 C C . ARG A 1 96 ? 50.970 7.951 16.059 1.00 19.10 96 ARG A C 1
ATOM 794 O O . ARG A 1 96 ? 51.422 7.725 14.937 1.00 18.61 96 ARG A O 1
ATOM 802 N N . TYR A 1 97 ? 51.585 8.717 16.954 1.00 19.81 97 TYR A N 1
ATOM 803 C CA . TYR A 1 97 ? 52.981 9.123 16.811 1.00 20.26 97 TYR A CA 1
ATOM 804 C C . TYR A 1 97 ? 53.789 8.320 17.809 1.00 20.83 97 TYR A C 1
ATOM 805 O O . TYR A 1 97 ? 53.493 8.352 19.001 1.00 19.02 97 TYR A O 1
ATOM 814 N N . ASP A 1 98 ? 54.814 7.619 17.330 1.00 24.84 98 ASP A N 1
ATOM 815 C CA . ASP A 1 98 ? 55.720 6.877 18.197 1.00 28.64 98 ASP A CA 1
ATOM 816 C C . ASP A 1 98 ? 57.094 7.510 18.105 1.00 31.07 98 ASP A C 1
ATOM 817 O O . ASP A 1 98 ? 57.517 7.938 17.029 1.00 25.49 98 ASP A O 1
ATOM 822 N N . LEU A 1 99 ? 57.778 7.589 19.243 1.00 35.55 99 LEU A N 1
ATOM 823 C CA . LEU A 1 99 ? 59.192 7.961 19.256 1.00 41.20 99 LEU A CA 1
ATOM 824 C C . LEU A 1 99 ? 59.985 6.827 18.613 1.00 47.19 99 LEU A C 1
ATOM 825 O O . LEU A 1 99 ? 59.779 5.655 18.946 1.00 46.05 99 LEU A O 1
ATOM 830 N N . ASP A 1 100 ? 60.864 7.183 17.678 1.00 53.45 100 ASP A N 1
ATOM 831 C CA . ASP A 1 100 ? 61.588 6.204 16.865 1.00 59.81 100 ASP A CA 1
ATOM 832 C C . ASP A 1 100 ? 62.691 5.538 17.686 1.00 57.21 100 ASP A C 1
ATOM 833 O O . ASP A 1 100 ? 63.671 6.181 18.058 1.00 68.91 100 ASP A O 1
ATOM 838 N N . GLN A 1 108 ? 57.696 5.787 24.320 1.00 48.29 108 GLN A N 1
ATOM 839 C CA . GLN A 1 108 ? 57.407 5.113 23.059 1.00 49.12 108 GLN A CA 1
ATOM 840 C C . GLN A 1 108 ? 56.289 5.849 22.301 1.00 42.21 108 GLN A C 1
ATOM 841 O O . GLN A 1 108 ? 56.600 6.616 21.395 1.00 40.66 108 GLN A O 1
ATOM 847 N N . THR A 1 109 ? 55.017 5.643 22.660 1.00 37.62 109 THR A N 1
ATOM 848 C CA . THR A 1 109 ? 53.912 6.384 22.023 1.00 33.91 109 THR A CA 1
ATOM 849 C C . THR A 1 109 ? 53.875 7.804 22.579 1.00 27.98 109 THR A C 1
ATOM 850 O O . THR A 1 109 ? 53.821 7.998 23.791 1.00 27.69 109 THR A O 1
ATOM 854 N N . ALA A 1 110 ? 53.937 8.782 21.683 1.00 23.88 110 ALA A N 1
ATOM 855 C CA . ALA A 1 110 ? 53.931 10.183 22.052 1.00 24.25 110 ALA A CA 1
ATOM 856 C C . ALA A 1 110 ? 52.503 10.700 22.037 1.00 23.64 110 ALA A C 1
ATOM 857 O O . ALA A 1 110 ? 52.081 11.401 22.955 1.00 24.23 110 ALA A O 1
ATOM 859 N N . SER A 1 111 ? 51.757 10.362 20.992 1.00 21.76 111 SER A N 1
ATOM 860 C CA . SER A 1 111 ? 50.362 10.789 20.911 1.00 21.34 111 SER A CA 1
ATOM 861 C C . SER A 1 111 ? 49.519 9.849 20.067 1.00 20.86 111 SER A C 1
ATOM 862 O O . SER A 1 111 ? 50.031 9.061 19.282 1.00 21.24 111 SER A O 1
ATOM 865 N N . GLN A 1 112 ? 48.209 9.941 20.238 1.00 22.38 112 GLN A N 1
ATOM 866 C CA . GLN A 1 112 ? 47.290 9.105 19.486 1.00 22.68 112 GLN A CA 1
ATOM 867 C C . GLN A 1 112 ? 45.934 9.772 19.449 1.00 20.94 112 GLN A C 1
ATOM 868 O O . GLN A 1 112 ? 45.557 10.472 20.393 1.00 21.26 112 GLN A O 1
ATOM 874 N N . GLY A 1 113 ? 45.207 9.594 18.356 1.00 20.36 113 GLY A N 1
ATOM 875 C CA . GLY A 1 113 ? 43.869 10.170 18.295 1.00 19.80 113 GLY A CA 1
ATOM 876 C C . GLY A 1 113 ? 42.965 9.691 17.194 1.00 19.66 113 GLY A C 1
ATOM 877 O O . GLY A 1 113 ? 43.367 8.887 16.348 1.00 18.32 113 GLY A O 1
ATOM 878 N N . LYS A 1 114 ? 41.733 10.205 17.241 1.00 20.45 114 LYS A N 1
ATOM 879 C CA . LYS A 1 114 ? 40.656 9.865 16.309 1.00 21.15 114 LYS A CA 1
ATOM 880 C C . LYS A 1 114 ? 40.009 11.149 15.801 1.00 19.87 114 LYS A C 1
ATOM 881 O O . LYS A 1 114 ? 39.481 11.939 16.599 1.00 17.66 114 LYS A O 1
ATOM 887 N N . ILE A 1 115 ? 40.054 11.343 14.481 1.00 19.22 115 ILE A N 1
ATOM 888 C CA . ILE A 1 115 ? 39.534 12.540 13.812 1.00 18.35 115 ILE A CA 1
ATOM 889 C C . ILE A 1 115 ? 38.389 12.117 12.887 1.00 19.03 115 ILE A C 1
ATOM 890 O O . ILE A 1 115 ? 38.496 11.100 12.215 1.00 19.88 115 ILE A O 1
ATOM 895 N N . LYS A 1 116 ? 37.292 12.869 12.865 1.00 20.12 116 LYS A N 1
ATOM 896 C CA . LYS A 1 116 ? 36.255 12.648 11.857 1.00 20.40 116 LYS A CA 1
ATOM 897 C C . LYS A 1 116 ? 36.428 13.628 10.703 1.00 17.78 116 LYS A C 1
ATOM 898 O O . LYS A 1 116 ? 36.725 14.817 10.911 1.00 16.76 116 LYS A O 1
ATOM 904 N N . LEU A 1 117 ? 36.282 13.116 9.486 1.00 17.40 117 LEU A N 1
ATOM 905 C CA . LEU A 1 117 ? 36.287 13.952 8.283 1.00 17.95 117 LEU A CA 1
ATOM 906 C C . LEU A 1 117 ? 34.885 13.969 7.688 1.00 19.92 117 LEU A C 1
ATOM 907 O O . LEU A 1 117 ? 34.072 13.100 8.000 1.00 20.14 117 LEU A O 1
ATOM 912 N N . CYS A 1 118 ? 34.623 14.980 6.859 1.00 21.77 118 CYS A N 1
ATOM 913 C CA . CYS A 1 118 ? 33.355 15.128 6.135 1.00 26.13 118 CYS A CA 1
ATOM 914 C C . CYS A 1 118 ? 33.679 15.538 4.697 1.00 29.02 118 CYS A C 1
ATOM 915 O O . CYS A 1 118 ? 34.766 16.046 4.413 1.00 26.49 118 CYS A O 1
ATOM 918 N N . ARG A 1 119 ? 32.742 15.312 3.788 1.00 34.17 119 ARG A N 1
ATOM 919 C CA . ARG A 1 119 ? 33.001 15.512 2.366 1.00 40.87 119 ARG A CA 1
ATOM 920 C C . ARG A 1 119 ? 32.060 16.566 1.799 1.00 49.21 119 ARG A C 1
ATOM 921 O O . ARG A 1 119 ? 30.841 16.426 1.881 1.00 53.28 119 ARG A O 1
ATOM 930 N N . ARG B 2 24 ? 40.372 46.391 32.580 1.00 50.26 9 ARG B N 1
ATOM 931 C CA . ARG B 2 24 ? 41.503 46.317 31.598 1.00 49.79 9 ARG B CA 1
ATOM 932 C C . ARG B 2 24 ? 42.400 45.118 31.875 1.00 47.03 9 ARG B C 1
ATOM 933 O O . ARG B 2 24 ? 42.571 44.692 33.023 1.00 49.31 9 ARG B O 1
ATOM 941 N N . TYR B 2 25 ? 42.982 44.601 30.801 1.00 40.78 10 TYR B N 1
ATOM 942 C CA . TYR B 2 25 ? 43.864 43.452 30.853 1.00 33.49 10 TYR B CA 1
ATOM 943 C C . TYR B 2 25 ? 45.157 43.811 30.147 1.00 30.97 10 TYR B C 1
ATOM 944 O O . TYR B 2 25 ? 45.171 44.670 29.257 1.00 29.50 10 TYR B O 1
ATOM 953 N N . LEU B 2 26 ? 46.243 43.161 30.555 1.00 29.82 11 LEU B N 1
ATOM 954 C CA . LEU B 2 26 ? 47.504 43.223 29.820 1.00 31.44 11 LEU B CA 1
ATOM 955 C C . LEU B 2 26 ? 47.320 42.637 28.412 1.00 30.67 11 LEU B C 1
ATOM 956 O O . LEU B 2 26 ? 46.318 41.947 28.151 1.00 27.65 11 LEU B O 1
ATOM 961 N N . PRO B 2 27 ? 48.268 42.922 27.493 1.00 32.07 12 PRO B N 1
ATOM 962 C CA . PRO B 2 27 ? 48.282 42.228 26.201 1.00 35.29 12 PRO B CA 1
ATOM 963 C C . PRO B 2 27 ? 48.277 40.713 26.415 1.00 34.73 12 PRO B C 1
ATOM 964 O O . PRO B 2 27 ? 48.951 40.222 27.321 1.00 34.05 12 PRO B O 1
ATOM 968 N N . VAL B 2 28 ? 47.503 39.984 25.617 1.00 31.88 13 VAL B N 1
ATOM 969 C CA . VAL B 2 28 ? 47.243 38.564 25.897 1.00 28.10 13 VAL B CA 1
ATOM 970 C C . VAL B 2 28 ? 48.527 37.704 26.029 1.00 27.72 13 VAL B C 1
ATOM 971 O O . VAL B 2 28 ? 48.589 36.794 26.863 1.00 26.86 13 VAL B O 1
ATOM 975 N N . ASP B 2 29 ? 49.561 38.030 25.255 1.00 29.13 14 ASP B N 1
ATOM 976 C CA . ASP B 2 29 ? 50.878 37.364 25.375 1.00 30.20 14 ASP B CA 1
ATOM 977 C C . ASP B 2 29 ? 51.525 37.454 26.770 1.00 28.85 14 ASP B C 1
ATOM 978 O O . ASP B 2 29 ? 52.296 36.568 27.141 1.00 29.93 14 ASP B O 1
ATOM 983 N N . ARG B 2 30 ? 51.225 38.506 27.532 1.00 30.57 15 ARG B N 1
ATOM 984 C CA . ARG B 2 30 ? 51.765 38.673 28.893 1.00 32.09 15 ARG B CA 1
ATOM 985 C C . ARG B 2 30 ? 51.254 37.638 29.919 1.00 28.92 15 ARG B C 1
ATOM 986 O O . ARG B 2 30 ? 51.886 37.430 30.954 1.00 28.38 15 ARG B O 1
ATOM 994 N N . TYR B 2 31 ? 50.120 36.998 29.632 1.00 27.46 16 TYR B N 1
ATOM 995 C CA . TYR B 2 31 ? 49.570 35.934 30.473 1.00 26.61 16 TYR B CA 1
ATOM 996 C C . TYR B 2 31 ? 50.036 34.508 30.104 1.00 26.74 16 TYR B C 1
ATOM 997 O O . TYR B 2 31 ? 49.689 33.552 30.806 1.00 26.71 16 TYR B O 1
ATOM 1006 N N . LEU B 2 32 ? 50.803 34.369 29.019 1.00 25.92 17 LEU B N 1
ATOM 1007 C CA . LEU B 2 32 ? 51.240 33.065 28.500 1.00 24.11 17 LEU B CA 1
ATOM 1008 C C . LEU B 2 32 ? 52.754 32.893 28.543 1.00 24.13 17 LEU B C 1
ATOM 1009 O O . LEU B 2 32 ? 53.483 33.863 28.347 1.00 25.99 17 LEU B O 1
ATOM 1014 N N . PRO B 2 33 ? 53.237 31.649 28.742 1.00 23.92 18 PRO B N 1
ATOM 1015 C CA . PRO B 2 33 ? 54.665 31.402 28.506 1.00 26.14 18 PRO B CA 1
ATOM 1016 C C . PRO B 2 33 ? 55.035 31.538 27.017 1.00 27.11 18 PRO B C 1
ATOM 1017 O O . PRO B 2 33 ? 56.177 31.847 26.690 1.00 27.72 18 PRO B O 1
ATOM 1021 N N . HIS B 2 34 ? 54.044 31.325 26.148 1.00 27.02 19 HIS B N 1
ATOM 1022 C CA . HIS B 2 34 ? 54.149 31.477 24.692 1.00 24.80 19 HIS B CA 1
ATOM 1023 C C . HIS B 2 34 ? 54.650 32.857 24.316 1.00 26.29 19 HIS B C 1
ATOM 1024 O O . HIS B 2 34 ? 54.363 33.835 25.014 1.00 26.80 19 HIS B O 1
ATOM 1031 N N . GLU B 2 35 ? 55.384 32.927 23.211 1.00 26.68 20 GLU B N 1
ATOM 1032 C CA . GLU B 2 35 ? 55.768 34.189 22.590 1.00 28.93 20 GLU B CA 1
ATOM 1033 C C . GLU B 2 35 ? 55.504 34.114 21.091 1.00 27.99 20 GLU B C 1
ATOM 1034 O O . GLU B 2 35 ? 55.432 33.016 20.519 1.00 26.27 20 GLU B O 1
ATOM 1040 N N . ALA B 2 36 ? 55.342 35.281 20.464 1.00 28.90 21 ALA B N 1
ATOM 1041 C CA . ALA B 2 36 ? 55.212 35.384 18.999 1.00 30.23 21 ALA B CA 1
ATOM 1042 C C . ALA B 2 36 ? 56.363 34.639 18.310 1.00 30.65 21 ALA B C 1
ATOM 1043 O O . ALA B 2 36 ? 57.506 34.772 18.751 1.00 31.06 21 ALA B O 1
ATOM 1045 N N . PRO B 2 37 ? 56.105 33.866 17.247 1.00 31.13 22 PRO B N 1
ATOM 1046 C CA . PRO B 2 37 ? 54.825 33.790 16.522 1.00 28.93 22 PRO B CA 1
ATOM 1047 C C . PRO B 2 37 ? 53.787 32.759 17.035 1.00 28.01 22 PRO B C 1
ATOM 1048 O O . PRO B 2 37 ? 52.762 32.564 16.372 1.00 27.46 22 PRO B O 1
ATOM 1052 N N . MET B 2 38 ? 54.022 32.134 18.195 1.00 27.13 23 MET B N 1
ATOM 1053 C CA . MET B 2 38 ? 53.132 31.087 18.727 1.00 26.25 23 MET B CA 1
ATOM 1054 C C . MET B 2 38 ? 52.091 31.560 19.755 1.00 25.21 23 MET B C 1
ATOM 1055 O O . MET B 2 38 ? 51.634 30.769 20.582 1.00 25.15 23 MET B O 1
ATOM 1060 N N . VAL B 2 39 ? 51.703 32.834 19.699 1.00 25.10 24 VAL B N 1
ATOM 1061 C CA . VAL B 2 39 ? 50.536 33.311 20.436 1.00 23.60 24 VAL B CA 1
ATOM 1062 C C . VAL B 2 39 ? 49.452 33.472 19.395 1.00 23.15 24 VAL B C 1
ATOM 1063 O O . VAL B 2 39 ? 49.590 34.282 18.474 1.00 24.25 24 VAL B O 1
ATOM 1067 N N . LEU B 2 40 ? 48.374 32.708 19.548 1.00 21.28 25 LEU B N 1
ATOM 1068 C CA . LEU B 2 40 ? 47.308 32.652 18.560 1.00 21.44 25 LEU B CA 1
ATOM 1069 C C . LEU B 2 40 ? 46.022 33.342 19.050 1.00 20.92 25 LEU B C 1
ATOM 1070 O O . LEU B 2 40 ? 44.944 33.047 18.560 1.00 22.01 25 LEU B O 1
ATOM 1075 N N . LEU B 2 41 ? 46.152 34.268 20.001 1.00 20.25 26 LEU B N 1
ATOM 1076 C CA . LEU B 2 41 ? 45.038 35.110 20.447 1.00 19.44 26 LEU B CA 1
ATOM 1077 C C . LEU B 2 41 ? 45.495 36.560 20.401 1.00 19.51 26 LEU B C 1
ATOM 1078 O O . LEU B 2 41 ? 46.690 36.835 20.464 1.00 21.94 26 LEU B O 1
ATOM 1083 N N . GLU B 2 42 ? 44.538 37.475 20.310 1.00 20.54 27 GLU B N 1
ATOM 1084 C CA . GLU B 2 42 ? 44.815 38.914 20.207 1.00 23.03 27 GLU B CA 1
ATOM 1085 C C . GLU B 2 42 ? 44.302 39.760 21.374 1.00 24.23 27 GLU B C 1
ATOM 1086 O O . GLU B 2 42 ? 44.904 40.775 21.681 1.00 24.99 27 GLU B O 1
ATOM 1092 N N . GLN B 2 43 ? 43.216 39.349 22.029 1.00 25.75 28 GLN B N 1
ATOM 1093 C CA . GLN B 2 43 ? 42.561 40.189 23.030 1.00 27.76 28 GLN B CA 1
ATOM 1094 C C . GLN B 2 43 ? 41.980 39.353 24.181 1.00 25.83 28 GLN B C 1
ATOM 1095 O O . GLN B 2 43 ? 41.280 38.368 23.929 1.00 23.83 28 GLN B O 1
ATOM 1101 N N . VAL B 2 44 ? 42.280 39.740 25.428 1.00 22.79 29 VAL B N 1
ATOM 1102 C CA . VAL B 2 44 ? 41.560 39.212 26.603 1.00 21.60 29 VAL B CA 1
ATOM 1103 C C . VAL B 2 44 ? 40.302 40.069 26.760 1.00 21.08 29 VAL B C 1
ATOM 1104 O O . VAL B 2 44 ? 40.400 41.288 26.887 1.00 23.79 29 VAL B O 1
ATOM 1108 N N . ILE B 2 45 ? 39.134 39.432 26.733 1.00 19.26 30 ILE B N 1
ATOM 1109 C CA . ILE B 2 45 ? 37.850 40.128 26.896 1.00 20.74 30 ILE B CA 1
ATOM 1110 C C . ILE B 2 45 ? 37.384 40.061 28.357 1.00 23.67 30 ILE B C 1
ATOM 1111 O O . ILE B 2 45 ? 36.952 41.067 28.921 1.00 26.34 30 ILE B O 1
ATOM 1116 N N . ASN B 2 46 ? 37.450 38.879 28.960 1.00 24.16 31 ASN B N 1
ATOM 1117 C CA . ASN B 2 46 ? 37.033 38.708 30.353 1.00 25.21 31 ASN B CA 1
ATOM 1118 C C . ASN B 2 46 ? 37.712 37.504 30.982 1.00 23.27 31 ASN B C 1
ATOM 1119 O O . ASN B 2 46 ? 38.010 36.515 30.295 1.00 20.79 31 ASN B O 1
ATOM 1124 N N . VAL B 2 47 ? 37.972 37.608 32.283 1.00 22.82 32 VAL B N 1
ATOM 1125 C CA . VAL B 2 47 ? 38.461 36.488 33.080 1.00 23.51 32 VAL B CA 1
ATOM 1126 C C . VAL B 2 47 ? 37.804 36.524 34.455 1.00 24.86 32 VAL B C 1
ATOM 1127 O O . VAL B 2 47 ? 37.661 37.600 35.055 1.00 25.95 32 VAL B O 1
ATOM 1131 N N . SER B 2 48 ? 37.436 35.345 34.951 1.00 25.27 33 SER B N 1
ATOM 1132 C CA . SER B 2 48 ? 36.924 35.195 36.308 1.00 27.10 33 SER B CA 1
ATOM 1133 C C . SER B 2 48 ? 37.424 33.878 36.880 1.00 25.93 33 SER B C 1
ATOM 1134 O O . SER B 2 48 ? 38.135 33.140 36.204 1.00 24.88 33 SER B O 1
ATOM 1137 N N . ASP B 2 49 ? 37.029 33.573 38.112 1.00 26.06 34 ASP B N 1
ATOM 1138 C CA . ASP B 2 49 ? 37.473 32.348 38.782 1.00 26.58 34 ASP B CA 1
ATOM 1139 C C . ASP B 2 49 ? 37.072 31.045 38.074 1.00 23.56 34 ASP B C 1
ATOM 1140 O O . ASP B 2 49 ? 37.704 30.025 38.307 1.00 24.57 34 ASP B O 1
ATOM 1145 N N . ASN B 2 50 ? 36.038 31.057 37.231 1.00 21.07 35 ASN B N 1
ATOM 1146 C CA . ASN B 2 50 ? 35.636 29.836 36.518 1.00 20.01 35 ASN B CA 1
ATOM 1147 C C . ASN B 2 50 ? 35.436 29.990 34.993 1.00 20.05 35 ASN B C 1
ATOM 1148 O O . ASN B 2 50 ? 34.830 29.113 34.367 1.00 20.27 35 ASN B O 1
ATOM 1153 N N . HIS B 2 51 ? 35.935 31.081 34.415 1.00 20.38 36 HIS B N 1
ATOM 1154 C CA . HIS B 2 51 ? 35.627 31.454 33.024 1.00 23.49 36 HIS B CA 1
ATOM 1155 C C . HIS B 2 51 ? 36.732 32.318 32.407 1.00 22.52 36 HIS B C 1
ATOM 1156 O O . HIS B 2 51 ? 37.357 33.142 33.094 1.00 21.74 36 HIS B O 1
ATOM 1163 N N . VAL B 2 52 ? 36.957 32.136 31.105 1.00 20.16 37 VAL B N 1
ATOM 1164 C CA . VAL B 2 52 ? 37.800 33.043 30.338 1.00 19.55 37 VAL B CA 1
ATOM 1165 C C . VAL B 2 52 ? 37.214 33.256 28.943 1.00 19.65 37 VAL B C 1
ATOM 1166 O O . VAL B 2 52 ? 36.729 32.304 28.309 1.00 19.65 37 VAL B O 1
ATOM 1170 N N . HIS B 2 53 ? 37.234 34.513 28.503 1.00 20.32 38 HIS B N 1
ATOM 1171 C CA . HIS B 2 53 ? 36.810 34.920 27.167 1.00 20.73 38 HIS B CA 1
ATOM 1172 C C . HIS B 2 53 ? 37.960 35.694 26.521 1.00 20.59 38 HIS B C 1
ATOM 1173 O O . HIS B 2 53 ? 38.408 36.727 27.051 1.00 19.98 38 HIS B O 1
ATOM 1180 N N . CYS B 2 54 ? 38.416 35.179 25.377 1.00 20.97 39 CYS B N 1
ATOM 1181 C CA . CYS B 2 54 ? 39.447 35.803 24.558 1.00 20.71 39 CYS B CA 1
ATOM 1182 C C . CYS B 2 54 ? 38.967 35.891 23.119 1.00 20.32 39 CYS B C 1
ATOM 1183 O O . CYS B 2 54 ? 38.040 35.182 22.704 1.00 20.69 39 CYS B O 1
ATOM 1186 N N . GLN B 2 55 ? 39.638 36.739 22.355 1.00 18.22 40 GLN B N 1
ATOM 1187 C CA . GLN B 2 55 ? 39.219 37.058 21.012 1.00 19.35 40 GLN B CA 1
ATOM 1188 C C . GLN B 2 55 ? 40.396 37.067 20.051 1.00 19.95 40 GLN B C 1
ATOM 1189 O O . GLN B 2 55 ? 41.527 37.379 20.430 1.00 20.24 40 GLN B O 1
ATOM 1195 N N . VAL B 2 56 ? 40.118 36.706 18.802 1.00 20.47 41 VAL B N 1
ATOM 1196 C CA . VAL B 2 56 ? 41.121 36.741 17.749 1.00 20.24 41 VAL B CA 1
ATOM 1197 C C . VAL B 2 56 ? 40.439 36.830 16.395 1.00 20.89 41 VAL B C 1
ATOM 1198 O O . VAL B 2 56 ? 39.351 36.282 16.217 1.00 21.98 41 VAL B O 1
ATOM 1202 N N . THR B 2 57 ? 41.081 37.511 15.448 1.00 21.16 42 THR B N 1
ATOM 1203 C CA . THR B 2 57 ? 40.494 37.741 14.124 1.00 22.30 42 THR B CA 1
ATOM 1204 C C . THR B 2 57 ? 41.310 36.988 13.066 1.00 21.27 42 THR B C 1
ATOM 1205 O O . THR B 2 57 ? 42.537 36.992 13.098 1.00 23.31 42 THR B O 1
ATOM 1209 N N . VAL B 2 58 ? 40.616 36.315 12.151 1.00 20.86 43 VAL B N 1
ATOM 1210 C CA . VAL B 2 58 ? 41.269 35.573 11.077 1.00 21.49 43 VAL B CA 1
ATOM 1211 C C . VAL B 2 58 ? 41.671 36.581 9.995 1.00 23.15 43 VAL B C 1
ATOM 1212 O O . VAL B 2 58 ? 40.856 36.977 9.156 1.00 24.34 43 VAL B O 1
ATOM 1216 N N . SER B 2 59 ? 42.929 37.005 10.031 1.00 23.84 44 SER B N 1
ATOM 1217 C CA . SER B 2 59 ? 43.430 38.063 9.149 1.00 28.49 44 SER B CA 1
ATOM 1218 C C . SER B 2 59 ? 44.799 37.712 8.579 1.00 29.60 44 SER B C 1
ATOM 1219 O O . SER B 2 59 ? 45.522 36.904 9.154 1.00 30.74 44 SER B O 1
ATOM 1222 N N . ARG B 2 60 ? 45.151 38.351 7.466 1.00 32.56 45 ARG B N 1
ATOM 1223 C CA . ARG B 2 60 ? 46.478 38.196 6.858 1.00 35.97 45 ARG B CA 1
ATOM 1224 C C . ARG B 2 60 ? 47.568 38.996 7.585 1.00 33.69 45 ARG B C 1
ATOM 1225 O O . ARG B 2 60 ? 48.757 38.718 7.411 1.00 36.01 45 ARG B O 1
ATOM 1233 N N . ASP B 2 61 ? 47.174 39.989 8.379 1.00 33.87 46 ASP B N 1
ATOM 1234 C CA . ASP B 2 61 ? 48.126 40.839 9.108 1.00 41.92 46 ASP B CA 1
ATOM 1235 C C . ASP B 2 61 ? 48.302 40.469 10.587 1.00 35.23 46 ASP B C 1
ATOM 1236 O O . ASP B 2 61 ? 49.196 41.003 11.247 1.00 43.58 46 ASP B O 1
ATOM 1241 N N . GLY B 2 62 ? 47.475 39.560 11.102 1.00 19.01 47 GLY B N 1
ATOM 1242 C CA . GLY B 2 62 ? 47.467 39.257 12.534 1.00 27.60 47 GLY B CA 1
ATOM 1243 C C . GLY B 2 62 ? 48.221 37.998 12.900 1.00 24.70 47 GLY B C 1
ATOM 1244 O O . GLY B 2 62 ? 48.890 37.388 12.064 1.00 23.21 47 GLY B O 1
ATOM 1245 N N . VAL B 2 63 ? 48.056 37.601 14.159 1.00 21.86 48 VAL B N 1
ATOM 1246 C CA . VAL B 2 63 ? 48.762 36.460 14.747 1.00 21.05 48 VAL B CA 1
ATOM 1247 C C . VAL B 2 63 ? 48.458 35.092 14.089 1.00 20.01 48 VAL B C 1
ATOM 1248 O O . VAL B 2 63 ? 49.259 34.163 14.177 1.00 20.19 48 VAL B O 1
ATOM 1252 N N . LEU B 2 64 ? 47.299 34.967 13.447 1.00 18.80 49 LEU B N 1
ATOM 1253 C CA . LEU B 2 64 ? 46.931 33.737 12.760 1.00 16.91 49 LEU B CA 1
ATOM 1254 C C . LEU B 2 64 ? 47.477 33.627 11.326 1.00 19.16 49 LEU B C 1
ATOM 1255 O O . LEU B 2 64 ? 47.381 32.557 10.731 1.00 18.36 49 LEU B O 1
ATOM 1260 N N . SER B 2 65 ? 48.074 34.693 10.780 1.00 22.49 50 SER B N 1
ATOM 1261 C CA . SER B 2 65 ? 48.511 34.688 9.364 1.00 24.29 50 SER B CA 1
ATOM 1262 C C . SER B 2 65 ? 49.492 33.570 8.948 1.00 24.64 50 SER B C 1
ATOM 1263 O O . SER B 2 65 ? 49.350 33.038 7.847 1.00 23.14 50 SER B O 1
ATOM 1266 N N . PRO B 2 66 ? 50.446 33.176 9.830 1.00 27.15 51 PRO B N 1
ATOM 1267 C CA . PRO B 2 66 ? 51.296 32.014 9.511 1.00 27.11 51 PRO B CA 1
ATOM 1268 C C . PRO B 2 66 ? 50.573 30.659 9.388 1.00 24.89 51 PRO B C 1
ATOM 1269 O O . PRO B 2 66 ? 51.145 29.725 8.823 1.00 27.14 51 PRO B O 1
ATOM 1273 N N . PHE B 2 67 ? 49.349 30.553 9.908 1.00 21.50 52 PHE B N 1
ATOM 1274 C CA . PHE B 2 67 ? 48.605 29.288 9.965 1.00 20.22 52 PHE B CA 1
ATOM 1275 C C . PHE B 2 67 ? 47.450 29.181 8.956 1.00 20.35 52 PHE B C 1
ATOM 1276 O O . PHE B 2 67 ? 46.715 28.184 8.963 1.00 20.79 52 PHE B O 1
ATOM 1284 N N . LEU B 2 68 ? 47.292 30.182 8.090 1.00 20.96 53 LEU B N 1
ATOM 1285 C CA . LEU B 2 68 ? 46.223 30.154 7.077 1.00 21.76 53 LEU B CA 1
ATOM 1286 C C . LEU B 2 68 ? 46.594 29.198 5.947 1.00 21.07 53 LEU B C 1
ATOM 1287 O O . LEU B 2 68 ? 47.773 29.069 5.594 1.00 20.63 53 LEU B O 1
ATOM 1292 N N . ASN B 2 69 ? 45.581 28.532 5.394 1.00 19.97 54 ASN B N 1
ATOM 1293 C CA . ASN B 2 69 ? 45.770 27.582 4.295 1.00 21.29 54 ASN B CA 1
ATOM 1294 C C . ASN B 2 69 ? 45.866 28.367 2.967 1.00 22.14 54 ASN B C 1
ATOM 1295 O O . ASN B 2 69 ? 45.776 29.605 2.955 1.00 22.37 54 ASN B O 1
ATOM 1300 N N . GLN B 2 70 ? 46.033 27.654 1.861 1.00 20.94 55 GLN B N 1
ATOM 1301 C CA . GLN B 2 70 ? 46.252 28.295 0.551 1.00 22.67 55 GLN B CA 1
ATOM 1302 C C . GLN B 2 70 ? 45.094 29.196 0.079 1.00 22.39 55 GLN B C 1
ATOM 1303 O O . GLN B 2 70 ? 45.292 30.079 -0.761 1.00 22.93 55 GLN B O 1
ATOM 1309 N N . ASP B 2 71 ? 43.904 28.972 0.627 1.00 21.66 56 ASP B N 1
ATOM 1310 C CA . ASP B 2 71 ? 42.722 29.762 0.304 1.00 22.38 56 ASP B CA 1
ATOM 1311 C C . ASP B 2 71 ? 42.478 30.938 1.269 1.00 21.99 56 ASP B C 1
ATOM 1312 O O . ASP B 2 71 ? 41.445 31.606 1.182 1.00 23.44 56 ASP B O 1
ATOM 1317 N N . GLY B 2 72 ? 43.421 31.205 2.174 1.00 21.94 57 GLY B N 1
ATOM 1318 C CA . GLY B 2 72 ? 43.306 32.311 3.136 1.00 21.76 57 GLY B CA 1
ATOM 1319 C C . GLY B 2 72 ? 42.530 32.022 4.418 1.00 20.79 57 GLY B C 1
ATOM 1320 O O . GLY B 2 72 ? 42.253 32.954 5.188 1.00 22.03 57 GLY B O 1
ATOM 1321 N N . HIS B 2 73 ? 42.192 30.750 4.664 1.00 18.98 58 HIS B N 1
ATOM 1322 C CA . HIS B 2 73 ? 41.375 30.362 5.822 1.00 18.08 58 HIS B CA 1
ATOM 1323 C C . HIS B 2 73 ? 42.179 29.609 6.878 1.00 17.79 58 HIS B C 1
ATOM 1324 O O . HIS B 2 73 ? 43.166 28.957 6.557 1.00 19.31 58 HIS B O 1
ATOM 1331 N N . LEU B 2 74 ? 41.761 29.743 8.139 1.00 17.69 59 LEU B N 1
ATOM 1332 C CA . LEU B 2 74 ? 42.372 29.032 9.263 1.00 16.62 59 LEU B CA 1
ATOM 1333 C C . LEU B 2 74 ? 41.717 27.672 9.394 1.00 16.62 59 LEU B C 1
ATOM 1334 O O . LEU B 2 74 ? 40.521 27.601 9.655 1.00 18.74 59 LEU B O 1
ATOM 1339 N N . PRO B 2 75 ? 42.490 26.581 9.246 1.00 16.08 60 PRO B N 1
ATOM 1340 C CA . PRO B 2 75 ? 41.872 25.264 9.385 1.00 16.64 60 PRO B CA 1
ATOM 1341 C C . PRO B 2 75 ? 41.193 25.071 10.746 1.00 17.06 60 PRO B C 1
ATOM 1342 O O . PRO B 2 75 ? 41.669 25.600 11.757 1.00 16.16 60 PRO B O 1
ATOM 1346 N N . GLY B 2 76 ? 40.082 24.327 10.740 1.00 17.17 61 GLY B N 1
ATOM 1347 C CA . GLY B 2 76 ? 39.269 24.078 11.926 1.00 18.02 61 GLY B CA 1
ATOM 1348 C C . GLY B 2 76 ? 39.980 23.477 13.116 1.00 16.83 61 GLY B C 1
ATOM 1349 O O . GLY B 2 76 ? 39.628 23.767 14.250 1.00 14.65 61 GLY B O 1
ATOM 1350 N N . TRP B 2 77 ? 40.973 22.627 12.850 1.00 18.06 62 TRP B N 1
ATOM 1351 C CA . TRP B 2 77 ? 41.742 21.975 13.913 1.00 17.33 62 TRP B CA 1
ATOM 1352 C C . TRP B 2 77 ? 42.561 22.911 14.805 1.00 17.42 62 TRP B C 1
ATOM 1353 O O . TRP B 2 77 ? 42.858 22.562 15.958 1.00 16.70 62 TRP B O 1
ATOM 1364 N N . PHE B 2 78 ? 42.869 24.114 14.318 1.00 18.46 63 PHE B N 1
ATOM 1365 C CA . PHE B 2 78 ? 43.475 25.154 15.171 1.00 17.43 63 PHE 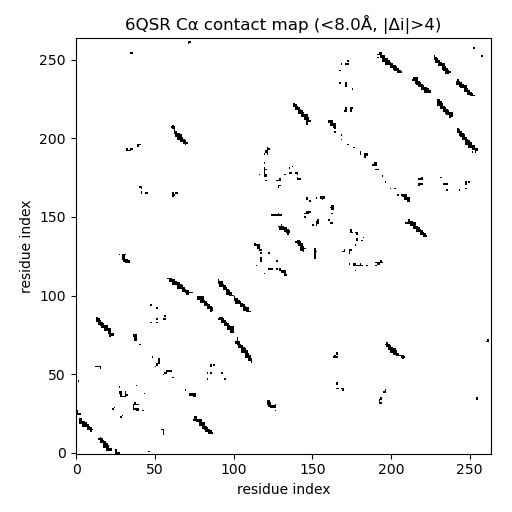B CA 1
ATOM 1366 C C . PHE B 2 78 ? 42.580 25.635 16.334 1.00 18.57 63 PHE B C 1
ATOM 1367 O O . PHE B 2 78 ? 43.064 26.311 17.239 1.00 20.23 63 PHE B O 1
ATOM 1375 N N . ALA B 2 79 ? 41.286 25.304 16.304 1.00 18.43 64 ALA B N 1
ATOM 1376 C CA . ALA B 2 79 ? 40.399 25.491 17.447 1.00 17.99 64 ALA B CA 1
ATOM 1377 C C . ALA B 2 79 ? 40.967 24.958 18.769 1.00 18.86 64 ALA B C 1
ATOM 1378 O O . ALA B 2 79 ? 40.825 25.606 19.810 1.00 20.11 64 ALA B O 1
ATOM 1380 N N . ILE B 2 80 ? 41.611 23.792 18.739 1.00 20.06 65 ILE B N 1
ATOM 1381 C CA . ILE B 2 80 ? 42.182 23.238 19.967 1.00 21.73 65 ILE B CA 1
ATOM 1382 C C . ILE B 2 80 ? 43.300 24.106 20.543 1.00 19.57 65 ILE B C 1
ATOM 1383 O O . ILE B 2 80 ? 43.393 24.246 21.769 1.00 18.74 65 ILE B O 1
ATOM 1388 N N . GLU B 2 81 ? 44.111 24.709 19.672 1.00 20.13 66 GLU B N 1
ATOM 1389 C CA . GLU B 2 81 ? 45.208 25.580 20.104 1.00 19.70 66 GLU B CA 1
ATOM 1390 C C . GLU B 2 81 ? 44.704 26.934 20.601 1.00 19.32 66 GLU B C 1
ATOM 1391 O O . GLU B 2 81 ? 45.250 27.476 21.554 1.00 21.50 66 GLU B O 1
ATOM 1397 N N . MET B 2 82 ? 43.691 27.493 19.947 1.00 19.23 67 MET B N 1
ATOM 1398 C CA . MET B 2 82 ? 43.075 28.720 20.436 1.00 19.32 67 MET B CA 1
ATOM 1399 C C . MET B 2 82 ? 42.399 28.473 21.807 1.00 18.32 67 MET B C 1
ATOM 1400 O O . MET B 2 82 ? 42.562 29.262 22.734 1.00 17.30 67 MET B O 1
ATOM 1405 N N . MET B 2 83 ? 41.690 27.353 21.946 1.00 18.98 68 MET B N 1
ATOM 1406 C CA . MET B 2 83 ? 41.077 26.973 23.234 1.00 20.83 68 MET B CA 1
ATOM 1407 C C . MET B 2 83 ? 42.108 26.697 24.327 1.00 20.41 68 MET B C 1
ATOM 1408 O O . MET B 2 83 ? 41.929 27.119 25.482 1.00 21.35 68 MET B O 1
ATOM 1413 N N . ALA B 2 84 ? 43.189 26.016 23.955 1.00 19.45 69 ALA B N 1
ATOM 1414 C CA . ALA B 2 84 ? 44.286 25.729 24.876 1.00 18.99 69 ALA B CA 1
ATOM 1415 C C . ALA B 2 84 ? 44.915 27.010 25.402 1.00 19.12 69 ALA B C 1
ATOM 1416 O O . ALA B 2 84 ? 45.148 27.148 26.616 1.00 18.72 69 ALA B O 1
ATOM 1418 N N . GLN B 2 85 ? 45.162 27.954 24.500 1.00 18.03 70 GLN B N 1
ATOM 1419 C CA . GLN B 2 85 ? 45.759 29.227 24.893 1.00 19.45 70 GLN B CA 1
ATOM 1420 C C . GLN B 2 85 ? 44.828 30.078 25.743 1.00 18.52 70 GLN B C 1
ATOM 1421 O O . GLN B 2 85 ? 45.301 30.768 26.633 1.00 20.11 70 GLN B O 1
ATOM 1427 N N . ALA B 2 86 ? 43.518 30.000 25.504 1.00 17.75 71 ALA B N 1
ATOM 1428 C CA . ALA B 2 86 ? 42.550 30.669 26.369 1.00 18.19 71 ALA B CA 1
ATOM 1429 C C . ALA B 2 86 ? 42.635 30.151 27.806 1.00 18.29 71 ALA B C 1
ATOM 1430 O O . ALA B 2 86 ? 42.570 30.937 28.748 1.00 18.65 71 ALA B O 1
ATOM 1432 N N . ILE B 2 87 ? 42.834 28.842 27.958 1.00 17.92 72 ILE B N 1
ATOM 1433 C CA . ILE B 2 87 ? 43.016 28.220 29.267 1.00 18.43 72 ILE B CA 1
ATOM 1434 C C . ILE B 2 87 ? 44.322 28.739 29.873 1.00 20.13 72 ILE B C 1
ATOM 1435 O O . ILE B 2 87 ? 44.389 29.022 31.077 1.00 21.77 72 ILE B O 1
ATOM 1440 N N . GLY B 2 88 ? 45.352 28.851 29.035 1.00 19.58 73 GLY B N 1
ATOM 1441 C CA . GLY B 2 88 ? 46.624 29.469 29.416 1.00 19.25 73 GLY B CA 1
ATOM 1442 C C . GLY B 2 88 ? 46.504 30.890 29.943 1.00 20.33 73 GLY B C 1
ATOM 1443 O O . GLY B 2 88 ? 47.166 31.245 30.926 1.00 22.27 73 GLY B O 1
ATOM 1444 N N . VAL B 2 89 ? 45.660 31.694 29.295 1.00 20.19 74 VAL B N 1
ATOM 1445 C CA . VAL B 2 89 ? 45.378 33.063 29.732 1.00 20.69 74 VAL B CA 1
ATOM 1446 C C . VAL B 2 89 ? 44.701 33.042 31.109 1.00 20.36 74 VAL B C 1
ATOM 1447 O O . VAL B 2 89 ? 45.097 33.796 32.001 1.00 21.65 74 VAL B O 1
ATOM 1451 N N . TRP B 2 90 ? 43.690 32.184 31.271 1.00 19.02 75 TRP B N 1
ATOM 1452 C CA . TRP B 2 90 ? 43.040 31.977 32.568 1.00 21.12 75 TRP B CA 1
ATOM 1453 C C . TRP B 2 90 ? 44.039 31.738 33.703 1.00 22.41 75 TRP B C 1
ATOM 1454 O O . TRP B 2 90 ? 44.002 32.448 34.712 1.00 22.24 75 TRP B O 1
ATOM 1465 N N . SER B 2 91 ? 44.931 30.760 33.534 1.00 23.92 76 SER B N 1
ATOM 1466 C CA . SER B 2 91 ? 45.887 30.429 34.591 1.00 26.67 76 SER B CA 1
ATOM 1467 C C . SER B 2 91 ? 46.911 31.540 34.786 1.00 24.62 76 SER B C 1
ATOM 1468 O O . SER B 2 91 ? 47.285 31.835 35.921 1.00 24.62 76 SER B O 1
ATOM 1471 N N . GLY B 2 92 ? 47.333 32.171 33.691 1.00 23.34 77 GLY B N 1
ATOM 1472 C CA . GLY B 2 92 ? 48.244 33.314 33.754 1.00 25.14 77 GLY B CA 1
ATOM 1473 C C . GLY B 2 92 ? 47.717 34.500 34.540 1.00 25.35 77 GLY B C 1
ATOM 1474 O O . GLY B 2 92 ? 48.444 35.072 35.358 1.00 25.59 77 GLY B O 1
ATOM 1475 N N . TRP B 2 93 ? 46.463 34.871 34.273 1.00 23.71 78 TRP B N 1
ATOM 1476 C CA . TRP B 2 93 ? 45.779 35.968 34.969 1.00 26.82 78 TRP B CA 1
ATOM 1477 C C . TRP B 2 93 ? 45.730 35.719 36.477 1.00 28.37 78 TRP B C 1
ATOM 1478 O O . TRP B 2 93 ? 46.039 36.609 37.264 1.00 30.87 78 TRP B O 1
ATOM 1489 N N . HIS B 2 94 ? 45.328 34.510 36.857 1.00 29.28 79 HIS B N 1
ATOM 1490 C CA . HIS B 2 94 ? 45.215 34.136 38.268 1.00 34.45 79 HIS B CA 1
ATOM 1491 C C . HIS B 2 94 ? 46.549 34.046 39.006 1.00 38.98 79 HIS B C 1
ATOM 1492 O O . HIS B 2 94 ? 46.615 34.387 40.188 1.00 40.87 79 HIS B O 1
ATOM 1499 N N . ARG B 2 95 ? 47.603 33.614 38.316 1.00 38.82 80 ARG B N 1
ATOM 1500 C CA . ARG B 2 95 ? 48.964 33.684 38.870 1.00 38.76 80 ARG B CA 1
ATOM 1501 C C . ARG B 2 95 ? 49.419 35.131 39.116 1.00 39.35 80 ARG B C 1
ATOM 1502 O O . ARG B 2 95 ? 50.056 35.416 40.138 1.00 39.81 80 ARG B O 1
ATOM 1510 N N . LYS B 2 96 ? 49.096 36.029 38.181 1.00 40.61 81 LYS B N 1
ATOM 1511 C CA . LYS B 2 96 ? 49.438 37.453 38.306 1.00 45.20 81 LYS B CA 1
ATOM 1512 C C . LYS B 2 96 ? 48.663 38.158 39.419 1.00 48.75 81 LYS B C 1
ATOM 1513 O O . LYS B 2 96 ? 49.235 38.980 40.137 1.00 48.47 81 LYS B O 1
ATOM 1519 N N . GLU B 2 97 ? 47.373 37.843 39.549 1.00 51.15 82 GLU B N 1
ATOM 1520 C CA . GLU B 2 97 ? 46.551 38.332 40.668 1.00 55.47 82 GLU B CA 1
ATOM 1521 C C . GLU B 2 97 ? 47.043 37.828 42.026 1.00 56.12 82 GLU B C 1
ATOM 1522 O O . GLU B 2 97 ? 46.966 38.554 43.018 1.00 54.86 82 GLU B O 1
ATOM 1528 N N . ARG B 2 98 ? 47.547 36.593 42.060 1.00 55.00 83 ARG B N 1
ATOM 1529 C CA . ARG B 2 98 ? 48.079 35.984 43.288 1.00 53.92 83 ARG B CA 1
ATOM 1530 C C . ARG B 2 98 ? 49.579 36.245 43.524 1.00 51.59 83 ARG B C 1
ATOM 1531 O O . ARG B 2 98 ? 50.164 35.667 44.439 1.00 52.25 83 ARG B O 1
ATOM 1539 N N . LYS B 2 99 ? 50.182 37.136 42.729 1.00 53.38 84 LYS B N 1
ATOM 1540 C CA . LYS B 2 99 ? 51.617 37.462 42.800 1.00 59.23 84 LYS B CA 1
ATOM 1541 C C . LYS B 2 99 ? 52.538 36.226 42.763 1.00 54.65 84 LYS B C 1
ATOM 1542 O O . LYS B 2 99 ? 53.587 36.194 43.409 1.00 52.10 84 LYS B O 1
ATOM 1548 N N . GLU B 2 100 ? 52.132 35.226 41.979 1.00 51.59 85 GLU B N 1
ATOM 1549 C CA . GLU B 2 100 ? 52.865 33.972 41.828 1.00 52.90 85 GLU B CA 1
ATOM 1550 C C . GLU B 2 100 ? 53.810 34.130 40.635 1.00 50.83 85 GLU B C 1
ATOM 1551 O O . GLU B 2 100 ? 53.613 35.008 39.788 1.00 46.96 85 GLU B O 1
ATOM 1557 N N . ALA B 2 101 ? 54.846 33.296 40.578 1.00 51.48 86 ALA B N 1
ATOM 1558 C CA . ALA B 2 101 ? 55.804 33.327 39.468 1.00 45.83 86 ALA 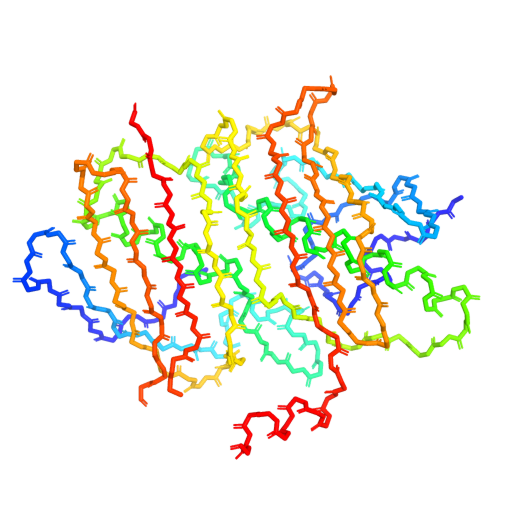B CA 1
ATOM 1559 C C . ALA B 2 101 ? 55.098 32.960 38.164 1.00 45.61 86 ALA B C 1
ATOM 1560 O O . ALA B 2 101 ? 54.213 32.105 38.160 1.00 44.39 86 ALA B O 1
ATOM 1562 N N . ASP B 2 102 ? 55.477 33.624 37.072 1.00 45.84 87 ASP B N 1
ATOM 1563 C CA . ASP B 2 102 ? 54.930 33.321 35.746 1.00 46.12 87 ASP B CA 1
ATOM 1564 C C . ASP B 2 102 ? 55.246 31.875 35.362 1.00 40.31 87 ASP B C 1
ATOM 1565 O O . ASP B 2 102 ? 56.352 31.401 35.608 1.00 38.73 87 ASP B O 1
ATOM 1570 N N . SER B 2 103 ? 54.268 31.172 34.795 1.00 37.75 88 SER B N 1
ATOM 1571 C CA . SER B 2 103 ? 54.514 29.855 34.202 1.00 36.16 88 SER B CA 1
ATOM 1572 C C . SER B 2 103 ? 55.455 30.016 33.003 1.00 34.07 88 SER B C 1
ATOM 1573 O O . SER B 2 103 ? 55.339 30.988 32.255 1.00 31.79 88 SER B O 1
ATOM 1576 N N . ALA B 2 104 ? 56.400 29.085 32.859 1.00 33.35 89 ALA B N 1
ATOM 1577 C CA . ALA B 2 104 ? 57.341 29.058 31.733 1.00 30.73 89 ALA B CA 1
ATOM 1578 C C . ALA B 2 104 ? 56.994 27.999 30.686 1.00 27.61 89 ALA B C 1
ATOM 1579 O O . ALA B 2 104 ? 57.603 27.975 29.613 1.00 27.17 89 ALA B O 1
ATOM 1581 N N . LEU B 2 105 ? 56.024 27.135 30.990 1.00 28.63 90 LEU B N 1
ATOM 1582 C CA . LEU B 2 105 ? 55.682 26.002 30.135 1.00 31.53 90 LEU B CA 1
ATOM 1583 C C . LEU B 2 105 ? 54.207 25.700 30.230 1.00 30.70 90 LEU B C 1
ATOM 1584 O O . LEU B 2 105 ? 53.620 25.812 31.299 1.00 29.25 90 LEU B O 1
ATOM 1589 N N . GLY B 2 106 ? 53.627 25.282 29.112 1.00 30.25 91 GLY B N 1
ATOM 1590 C CA . GLY B 2 106 ? 52.233 24.851 29.067 1.00 30.87 91 GLY B CA 1
ATOM 1591 C C . GLY B 2 106 ? 52.125 23.658 28.148 1.00 31.53 91 GLY B C 1
ATOM 1592 O O . GLY B 2 106 ? 52.803 23.597 27.122 1.00 29.45 91 GLY B O 1
ATOM 1593 N N . MET B 2 107 ? 51.285 22.701 28.521 1.00 30.19 92 MET B N 1
ATOM 1594 C CA . MET B 2 107 ? 51.107 21.503 27.726 1.00 32.77 92 MET B CA 1
ATOM 1595 C C . MET B 2 107 ? 49.643 21.176 27.592 1.00 28.47 92 MET B C 1
ATOM 1596 O O . MET B 2 107 ? 48.893 21.240 28.566 1.00 27.77 92 MET B O 1
ATOM 1601 N N . LEU B 2 108 ? 49.259 20.802 26.381 1.00 24.96 93 LEU B N 1
ATOM 1602 C CA . LEU B 2 108 ? 47.970 20.208 26.147 1.00 24.69 93 LEU B CA 1
ATOM 1603 C C . LEU B 2 108 ? 48.148 18.695 26.307 1.00 24.57 93 LEU B C 1
ATOM 1604 O O . LEU B 2 108 ? 49.015 18.097 25.656 1.00 26.42 93 LEU B O 1
ATOM 1609 N N . LEU B 2 109 ? 47.369 18.096 27.212 1.00 24.09 94 LEU B N 1
ATOM 1610 C CA . LEU B 2 109 ? 47.386 16.643 27.454 1.00 23.15 94 LEU B CA 1
ATOM 1611 C C . LEU B 2 109 ? 46.336 15.903 26.628 1.00 21.69 94 LEU B C 1
ATOM 1612 O O . LEU B 2 109 ? 46.498 14.721 26.324 1.00 22.68 94 LEU B O 1
ATOM 1617 N N . GLY B 2 110 ? 45.223 16.558 26.331 1.00 20.29 95 GLY B N 1
ATOM 1618 C CA . GLY B 2 110 ? 44.172 15.893 25.577 1.00 19.76 95 GLY B CA 1
ATOM 1619 C C . GLY B 2 110 ? 42.985 16.757 25.233 1.00 18.17 95 GLY B C 1
ATOM 1620 O O . GLY B 2 110 ? 42.799 17.847 25.788 1.00 18.74 95 GLY B O 1
ATOM 1621 N N . GLY B 2 111 ? 42.189 16.244 24.298 1.00 16.50 96 GLY B N 1
ATOM 1622 C CA . GLY B 2 111 ? 40.956 16.873 23.858 1.00 15.66 96 GLY B CA 1
ATOM 1623 C C . GLY B 2 111 ? 39.922 15.810 23.568 1.00 15.84 96 GLY B C 1
ATOM 1624 O O . GLY B 2 111 ? 40.271 14.684 23.191 1.00 18.59 96 GLY B O 1
ATOM 1625 N N . ARG B 2 112 ? 38.657 16.171 23.754 1.00 15.77 97 ARG B N 1
ATOM 1626 C CA . ARG B 2 112 ? 37.540 15.257 23.643 1.00 17.57 97 ARG B CA 1
ATOM 1627 C C . ARG B 2 112 ? 36.409 15.965 22.934 1.00 17.21 97 ARG B C 1
ATOM 1628 O O . ARG B 2 112 ? 36.041 17.072 23.328 1.00 15.92 97 ARG B O 1
ATOM 1636 N N . ALA B 2 113 ? 35.885 15.321 21.890 1.00 17.10 98 ALA B N 1
ATOM 1637 C CA . ALA B 2 113 ? 34.762 15.820 21.096 1.00 17.84 98 ALA B CA 1
ATOM 1638 C C . ALA B 2 113 ? 34.887 17.305 20.732 1.00 17.20 98 ALA B C 1
ATOM 1639 O O . ALA B 2 113 ? 33.980 18.126 20.940 1.00 17.32 98 ALA B O 1
ATOM 1641 N N . VAL B 2 114 ? 36.051 17.643 20.189 1.00 16.77 99 VAL B N 1
ATOM 1642 C CA . VAL B 2 114 ? 36.267 18.975 19.645 1.00 16.02 99 VAL B CA 1
ATOM 1643 C C . VAL B 2 114 ? 35.631 18.966 18.254 1.00 17.65 99 VAL B C 1
ATOM 1644 O O . VAL B 2 114 ? 36.245 18.546 17.287 1.00 20.71 99 VAL B O 1
ATOM 1648 N N . ARG B 2 115 ? 34.373 19.406 18.184 1.00 20.09 100 ARG B N 1
ATOM 1649 C CA . ARG B 2 115 ? 33.560 19.296 16.973 1.00 19.77 100 ARG B CA 1
ATOM 1650 C C . ARG B 2 115 ? 33.352 20.672 16.352 1.00 19.28 100 ARG B C 1
ATOM 1651 O O . ARG B 2 115 ? 32.934 21.602 17.036 1.00 18.64 100 ARG B O 1
ATOM 1659 N N . CYS B 2 116 ? 33.656 20.771 15.059 1.00 21.61 101 CYS B N 1
ATOM 1660 C CA A CYS B 2 116 ? 33.614 22.031 14.324 0.50 22.06 101 CYS B CA 1
ATOM 1661 C CA B CYS B 2 116 ? 33.597 22.030 14.309 0.50 22.39 101 CYS B CA 1
ATOM 1662 C C . CYS B 2 116 ? 32.474 21.979 13.306 1.00 22.39 101 CYS B C 1
ATOM 1663 O O . CYS B 2 116 ? 32.320 20.990 12.605 1.00 24.31 101 CYS B O 1
ATOM 1668 N N . GLN B 2 117 ? 31.699 23.058 13.229 1.00 22.58 102 GLN B N 1
ATOM 1669 C CA . GLN B 2 117 ? 30.610 23.165 12.261 1.00 24.30 102 GLN B CA 1
ATOM 1670 C C . GLN B 2 117 ? 31.122 23.476 10.851 1.00 24.97 102 GLN B C 1
ATOM 1671 O O . GLN B 2 117 ? 30.392 23.285 9.878 1.00 26.90 102 GLN B O 1
ATOM 1677 N N . VAL B 2 118 ? 32.359 23.966 10.751 1.00 24.09 103 VAL B N 1
ATOM 1678 C CA . VAL B 2 118 ? 32.993 24.271 9.463 1.00 25.54 103 VAL B CA 1
ATOM 1679 C C . VAL B 2 118 ? 34.397 23.679 9.396 1.00 23.66 103 VAL B C 1
ATOM 1680 O O . VAL B 2 118 ? 35.035 23.493 10.433 1.00 24.09 103 VAL B O 1
ATOM 1684 N N . PRO B 2 119 ? 34.879 23.366 8.181 1.00 23.36 104 PRO B N 1
ATOM 1685 C CA . PRO B 2 119 ? 36.232 22.821 8.019 1.00 22.03 104 PRO B CA 1
ATOM 1686 C C . PRO B 2 119 ? 37.346 23.845 8.229 1.00 20.49 104 PRO B C 1
ATOM 1687 O O . PRO B 2 119 ? 38.461 23.468 8.605 1.00 20.98 104 PRO B O 1
ATOM 1691 N N . ALA B 2 120 ? 37.046 25.121 7.993 1.00 19.76 105 ALA B N 1
ATOM 1692 C CA . ALA B 2 120 ? 38.003 26.208 8.226 1.00 20.02 105 ALA B CA 1
ATOM 1693 C C . ALA B 2 120 ? 37.281 27.475 8.636 1.00 19.74 105 ALA B C 1
ATOM 1694 O O . ALA B 2 120 ? 36.084 27.640 8.353 1.00 19.91 105 ALA B O 1
ATOM 1696 N N . PHE B 2 121 ? 38.002 28.362 9.321 1.00 18.22 106 PHE B N 1
ATOM 1697 C CA . PHE B 2 121 ? 37.456 29.671 9.693 1.00 18.98 106 PHE B CA 1
ATOM 1698 C C . PHE B 2 121 ? 37.824 30.681 8.620 1.00 20.34 106 PHE B C 1
ATOM 1699 O O . PHE B 2 121 ? 39.007 30.893 8.332 1.00 19.18 106 PHE B O 1
ATOM 1707 N N . THR B 2 122 ? 36.811 31.327 8.048 1.00 22.05 107 THR B N 1
ATOM 1708 C CA . THR B 2 122 ? 37.023 32.195 6.903 1.00 25.20 107 THR B CA 1
ATOM 1709 C C . THR B 2 122 ? 37.747 33.479 7.304 1.00 24.24 107 THR B C 1
ATOM 1710 O O . THR B 2 122 ? 37.571 33.999 8.411 1.00 23.24 107 THR B O 1
ATOM 1714 N N . GLN B 2 123 ? 38.592 33.946 6.390 1.00 26.08 108 GLN B N 1
ATOM 1715 C CA . GLN B 2 123 ? 39.259 35.243 6.460 1.00 27.39 108 GLN B CA 1
ATOM 1716 C C . GLN B 2 123 ? 38.265 36.344 6.825 1.00 26.64 108 GLN B C 1
ATOM 1717 O O . GLN B 2 123 ? 37.184 36.413 6.239 1.00 26.12 108 GLN B O 1
ATOM 1723 N N . GLY B 2 124 ? 38.627 37.182 7.796 1.00 26.37 109 GLY B N 1
ATOM 1724 C CA . GLY B 2 124 ? 37.743 38.236 8.313 1.00 28.85 109 GLY B CA 1
ATOM 1725 C C . GLY B 2 124 ? 36.868 37.874 9.514 1.00 29.12 109 GLY B C 1
ATOM 1726 O O . GLY B 2 124 ? 36.248 38.758 10.107 1.00 28.89 109 GLY B O 1
ATOM 1727 N N . SER B 2 125 ? 36.794 36.591 9.868 1.00 26.73 110 SER B N 1
ATOM 1728 C CA . SER B 2 125 ? 36.016 36.155 11.028 1.00 23.10 110 SER B CA 1
ATOM 1729 C C . SER B 2 125 ? 36.627 36.638 12.340 1.00 21.70 110 SER B C 1
ATOM 1730 O O . SER B 2 125 ? 37.821 36.462 12.570 1.00 23.39 110 SER B O 1
ATOM 1733 N N . VAL B 2 126 ? 35.794 37.244 13.181 1.00 21.60 111 VAL B N 1
ATOM 1734 C CA . VAL B 2 126 ? 36.150 37.598 14.551 1.00 21.58 111 VAL B CA 1
ATOM 1735 C C . VAL B 2 126 ? 35.712 36.442 15.440 1.00 19.28 111 VAL B C 1
ATOM 1736 O O . VAL B 2 126 ? 34.523 36.157 15.550 1.00 20.06 111 VAL B O 1
ATOM 1740 N N . LEU B 2 127 ? 36.687 35.745 16.027 1.00 18.94 112 LEU B N 1
ATOM 1741 C CA . LEU B 2 127 ? 36.426 34.534 16.806 1.00 19.05 112 LEU B CA 1
ATOM 1742 C C . LEU B 2 127 ? 36.433 34.804 18.311 1.00 17.96 112 LEU B C 1
ATOM 1743 O O . LEU B 2 127 ? 37.380 35.383 18.837 1.00 19.62 112 LEU B O 1
ATOM 1748 N N . ASP B 2 128 ? 35.371 34.382 18.990 1.00 17.90 113 ASP B N 1
ATOM 1749 C CA . ASP B 2 128 ? 35.279 34.466 20.457 1.00 19.34 113 ASP B CA 1
ATOM 1750 C C . ASP B 2 128 ? 35.556 33.098 21.046 1.00 18.90 113 ASP B C 1
ATOM 1751 O O . ASP B 2 128 ? 34.820 32.145 20.779 1.00 19.72 113 ASP B O 1
ATOM 1756 N N . ILE B 2 129 ? 36.626 33.001 21.836 1.00 18.40 114 ILE B N 1
ATOM 1757 C CA . ILE B 2 129 ? 36.998 31.749 22.482 1.00 18.55 114 ILE B CA 1
ATOM 1758 C C . ILE B 2 129 ? 36.614 31.841 23.966 1.00 18.99 114 ILE B C 1
ATOM 1759 O O . ILE B 2 129 ? 37.163 32.655 24.708 1.00 19.72 114 ILE B O 1
ATOM 1764 N N . GLN B 2 130 ? 35.649 31.020 24.378 1.00 19.80 115 GLN B N 1
ATOM 1765 C CA . GLN B 2 130 ? 35.082 31.076 25.738 1.00 21.80 115 GLN B CA 1
ATOM 1766 C C . GLN B 2 130 ? 35.231 29.713 26.406 1.00 22.85 115 GLN B C 1
ATOM 1767 O O . GLN B 2 130 ? 34.636 28.732 25.945 1.00 25.75 115 GLN B O 1
ATOM 1773 N N . MET B 2 131 ? 36.043 29.653 27.466 1.00 23.73 116 MET B N 1
ATOM 1774 C CA . MET B 2 131 ? 36.315 28.405 28.203 1.00 23.08 116 MET B CA 1
ATOM 1775 C C . MET B 2 131 ? 35.729 28.466 29.626 1.00 24.28 116 MET B C 1
ATOM 1776 O O . MET B 2 131 ? 35.835 29.496 30.300 1.00 23.60 116 MET B O 1
ATOM 1781 N N . ASN B 2 132 ? 35.125 27.355 30.056 1.00 21.98 117 ASN B N 1
ATOM 1782 C CA . ASN B 2 132 ? 34.515 27.200 31.387 1.00 22.10 117 ASN B CA 1
ATOM 1783 C C . ASN B 2 132 ? 35.282 26.152 32.189 1.00 23.90 117 ASN B C 1
ATOM 1784 O O . ASN B 2 132 ? 35.492 25.031 31.715 1.00 24.05 117 ASN B O 1
ATOM 1789 N N . LEU B 2 133 ? 35.684 26.517 33.404 1.00 22.33 118 LEU B N 1
ATOM 1790 C CA . LEU B 2 133 ? 36.433 25.617 34.269 1.00 21.72 118 LEU B CA 1
ATOM 1791 C C . LEU B 2 133 ? 35.583 24.413 34.705 1.00 22.05 118 LEU B C 1
ATOM 1792 O O . LEU B 2 133 ? 34.471 24.589 35.190 1.00 24.89 118 LEU B O 1
ATOM 1797 N N . LEU B 2 134 ? 36.115 23.202 34.531 1.00 20.96 119 LEU B N 1
ATOM 1798 C CA . LEU B 2 134 ? 35.519 21.994 35.107 1.00 21.99 119 LEU B CA 1
ATOM 1799 C C . LEU B 2 134 ? 36.272 21.654 36.396 1.00 25.35 119 LEU B C 1
ATOM 1800 O O . LEU B 2 134 ? 35.693 21.726 37.479 1.00 27.52 119 LEU B O 1
ATOM 1805 N N . LEU B 2 135 ? 37.565 21.341 36.270 1.00 30.53 120 LEU B N 1
ATOM 1806 C CA . LEU B 2 135 ? 38.437 20.944 37.394 1.00 34.91 120 LEU B CA 1
ATOM 1807 C C . LEU B 2 135 ? 39.828 21.551 37.236 1.00 32.92 120 LEU B C 1
ATOM 1808 O O . LEU B 2 135 ? 40.375 21.539 36.132 1.00 33.15 120 LEU B O 1
ATOM 1813 N N . GLN B 2 136 ? 40.428 22.001 38.340 1.00 31.81 121 GLN B N 1
ATOM 1814 C CA . GLN B 2 136 ? 41.807 22.521 38.327 1.00 35.32 121 GLN B CA 1
ATOM 1815 C C . GLN B 2 136 ? 42.540 22.265 39.651 1.00 40.54 121 GLN B C 1
ATOM 1816 O O . GLN B 2 136 ? 41.915 22.216 40.708 1.00 43.67 121 GLN B O 1
ATOM 1822 N N . ASP B 2 137 ? 43.863 22.092 39.565 1.00 43.97 122 ASP B N 1
ATOM 1823 C CA . ASP B 2 137 ? 44.759 22.043 40.737 1.00 45.73 122 ASP B CA 1
ATOM 1824 C C . ASP B 2 137 ? 46.084 22.762 40.412 1.00 52.02 122 ASP B C 1
ATOM 1825 O O . ASP B 2 137 ? 46.160 23.469 39.407 1.00 56.73 122 ASP B O 1
ATOM 1830 N N . GLU B 2 138 ? 47.116 22.595 41.243 1.00 59.79 123 GLU B N 1
ATOM 1831 C CA . GLU B 2 138 ? 48.414 23.262 41.021 1.00 69.67 123 GLU B CA 1
ATOM 1832 C C . GLU B 2 138 ? 48.831 23.277 39.541 1.00 65.54 123 GLU B C 1
ATOM 1833 O O . GLU B 2 138 ? 49.188 24.331 39.008 1.00 68.28 123 GLU B O 1
ATOM 1839 N N . LYS B 2 139 ? 48.751 22.116 38.887 1.00 54.24 124 LYS B N 1
ATOM 1840 C CA . LYS B 2 139 ? 49.297 21.935 37.533 1.00 51.52 124 LYS B CA 1
ATOM 1841 C C . LYS B 2 139 ? 48.286 21.496 36.460 1.00 42.03 124 LYS B C 1
ATOM 1842 O O . LYS B 2 139 ? 48.357 21.993 35.332 1.00 41.63 124 LYS B O 1
ATOM 1848 N N . PHE B 2 140 ? 47.361 20.594 36.815 1.00 36.63 125 PHE B N 1
ATOM 1849 C CA A PHE B 2 140 ? 46.382 20.045 35.868 0.50 35.44 125 PHE B CA 1
ATOM 1850 C CA B PHE B 2 140 ? 46.378 20.041 35.870 0.50 35.25 125 PHE B CA 1
ATOM 1851 C C . PHE B 2 140 ? 45.118 20.905 35.788 1.00 33.29 125 PHE B C 1
ATOM 1852 O O . PHE B 2 140 ? 44.644 21.418 36.801 1.00 33.61 125 PHE B O 1
ATOM 1867 N N . GLY B 2 141 ? 44.575 21.047 34.578 1.00 28.22 126 GLY B N 1
ATOM 1868 C CA . GLY B 2 141 ? 43.340 21.796 34.347 1.00 25.79 126 GLY B CA 1
ATOM 1869 C C . GLY B 2 141 ? 42.438 21.054 33.385 1.00 27.96 126 GLY B C 1
ATOM 1870 O O . GLY B 2 141 ? 42.918 20.412 32.454 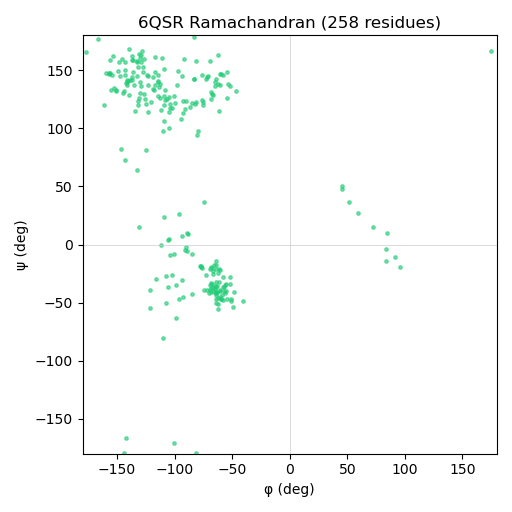1.00 28.50 126 GLY B O 1
ATOM 1871 N N . SER B 2 142 ? 41.130 21.136 33.619 1.00 28.73 127 SER B N 1
ATOM 1872 C CA . SER B 2 142 ? 40.134 20.518 32.752 1.00 26.86 127 SER B CA 1
ATOM 1873 C C . SER B 2 142 ? 39.054 21.557 32.451 1.00 21.57 127 SER B C 1
ATOM 1874 O O . SER B 2 142 ? 38.480 22.127 33.374 1.00 19.39 127 SER B O 1
ATOM 1877 N N . PHE B 2 143 ? 38.814 21.825 31.164 1.00 20.09 128 PHE B N 1
ATOM 1878 C CA . PHE B 2 143 ? 37.930 22.912 30.735 1.00 20.72 128 PHE B CA 1
ATOM 1879 C C . PHE B 2 143 ? 37.021 22.470 29.597 1.00 21.81 128 PHE B C 1
ATOM 1880 O O . PHE B 2 143 ? 37.454 21.731 28.713 1.00 23.34 128 PHE B O 1
ATOM 1888 N N . GLU B 2 144 ? 35.771 22.932 29.622 1.00 23.79 129 GLU B N 1
ATOM 1889 C CA . GLU B 2 144 ? 34.868 22.820 28.469 1.00 27.97 129 GLU B CA 1
ATOM 1890 C C . GLU B 2 144 ? 34.936 24.149 27.720 1.00 32.71 129 GLU B C 1
ATOM 1891 O O . GLU B 2 144 ? 35.163 25.197 28.339 1.00 31.64 129 GLU B O 1
ATOM 1897 N N . GLY B 2 145 ? 34.740 24.107 26.402 1.00 34.54 130 GLY B N 1
ATOM 1898 C CA . GLY B 2 145 ? 34.991 25.271 25.552 1.00 33.03 130 GLY B CA 1
ATOM 1899 C C . GLY B 2 145 ? 34.048 25.485 24.389 1.00 28.07 130 GLY B C 1
ATOM 1900 O O . GLY B 2 145 ? 33.421 24.552 23.903 1.00 21.15 130 GLY B O 1
ATOM 1901 N N . GLU B 2 146 ? 33.980 26.732 23.939 1.00 26.57 131 GLU B N 1
ATOM 1902 C CA . GLU B 2 146 ? 33.186 27.104 22.783 1.00 27.31 131 GLU B CA 1
ATOM 190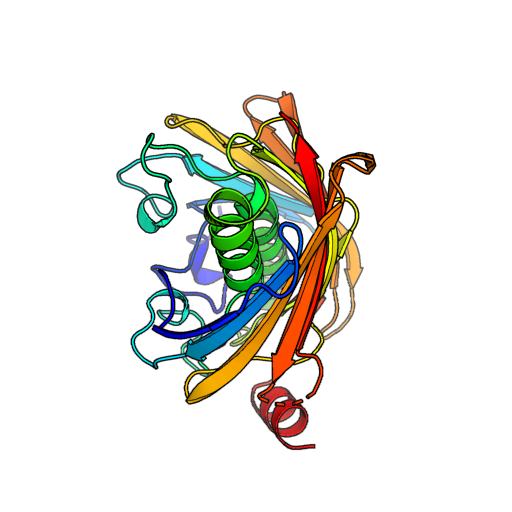3 C C . GLU B 2 146 ? 33.905 28.198 21.983 1.00 24.91 131 GLU B C 1
ATOM 1904 O O . GLU B 2 146 ? 34.397 29.173 22.568 1.00 24.96 131 GLU B O 1
ATOM 191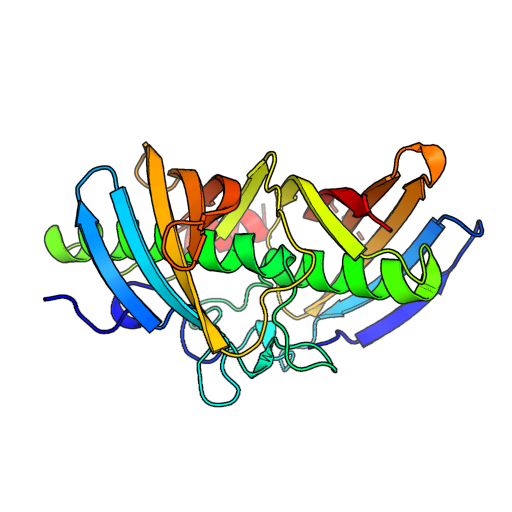0 N N . ILE B 2 147 ? 33.995 28.005 20.663 1.00 22.71 132 ILE B N 1
ATOM 1911 C CA . ILE B 2 147 ? 34.362 29.072 19.730 1.00 21.00 132 ILE B CA 1
ATOM 1912 C C . ILE B 2 147 ? 33.095 29.509 18.999 1.00 20.09 132 ILE B C 1
ATOM 1913 O O . ILE B 2 147 ? 32.387 28.683 18.418 1.00 18.67 132 ILE B O 1
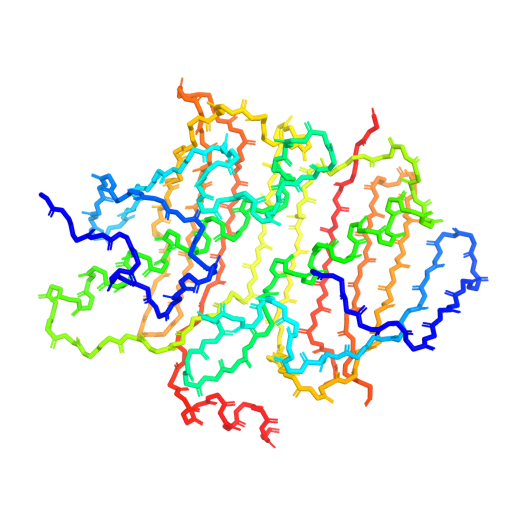ATOM 1918 N N . SER B 2 148 ? 32.832 30.812 19.039 1.00 19.34 133 SER B N 1
ATOM 1919 C CA . SER B 2 148 ? 31.691 31.417 18.369 1.00 19.18 133 SER B CA 1
ATOM 1920 C C . SER B 2 148 ? 32.119 32.622 17.530 1.00 18.99 133 SER B C 1
ATOM 1921 O O . SER B 2 148 ? 33.211 33.183 17.716 1.00 17.38 133 SER B O 1
ATOM 1924 N N . CYS B 2 149 ? 31.257 32.992 16.586 1.00 19.02 134 CYS B N 1
ATOM 1925 C CA . CYS B 2 149 ? 31.460 34.160 15.741 1.00 18.79 134 CYS B CA 1
ATOM 1926 C C . CYS B 2 149 ? 30.139 34.906 15.688 1.00 17.98 134 CYS B C 1
ATOM 1927 O O . CYS B 2 149 ? 29.157 34.372 15.162 1.00 19.20 134 CYS B O 1
ATOM 1930 N N . TYR B 2 150 ? 30.126 36.118 16.246 1.00 17.42 135 TYR B N 1
ATOM 1931 C CA . TYR B 2 150 ? 28.885 36.909 16.443 1.00 20.48 135 TYR B CA 1
ATOM 1932 C C . TYR B 2 150 ? 27.711 36.090 17.017 1.00 21.72 135 TYR B C 1
ATOM 1933 O O . TYR B 2 150 ? 26.577 36.130 16.515 1.00 22.42 135 TYR B O 1
ATOM 1942 N N . GLY B 2 151 ? 28.006 35.333 18.072 1.00 23.72 136 GLY B N 1
ATOM 1943 C CA . GLY B 2 151 ? 27.004 34.520 18.761 1.00 26.31 136 GLY B CA 1
ATOM 1944 C C . GLY B 2 151 ? 26.703 33.151 18.167 1.00 24.57 136 GLY B C 1
ATOM 1945 O O . GLY B 2 151 ? 26.069 32.332 18.827 1.00 23.39 136 GLY B O 1
ATOM 1946 N N . THR B 2 152 ? 27.130 32.896 16.930 1.00 22.70 137 THR B N 1
ATOM 1947 C CA . THR B 2 152 ? 26.946 31.583 16.311 1.00 22.88 137 THR B CA 1
ATOM 1948 C C . THR B 2 152 ? 28.051 30.659 16.776 1.00 21.15 137 THR B C 1
ATOM 1949 O O . THR B 2 152 ? 29.238 30.945 16.557 1.00 20.38 137 THR B O 1
ATOM 1953 N N . VAL B 2 153 ? 27.659 29.556 17.408 1.00 21.80 138 VAL B N 1
ATOM 1954 C CA . VAL B 2 153 ? 28.616 28.570 17.921 1.00 20.95 138 VAL B CA 1
ATOM 1955 C C . VAL B 2 153 ? 29.180 27.760 16.748 1.00 20.24 138 VAL B C 1
ATOM 1956 O O . VAL B 2 153 ? 28.425 27.134 16.009 1.00 20.82 138 VAL B O 1
ATOM 1960 N N . LEU B 2 154 ? 30.505 27.776 16.602 1.00 19.59 139 LEU B N 1
ATOM 1961 C CA . LEU B 2 154 ? 31.213 27.053 15.545 1.00 19.96 139 LEU B CA 1
ATOM 1962 C C . LEU B 2 154 ? 31.992 25.828 16.023 1.00 19.19 139 LEU B C 1
ATOM 1963 O O . LEU B 2 154 ? 32.220 24.920 15.231 1.00 20.11 139 LEU B O 1
ATOM 1968 N N . VAL B 2 155 ? 32.434 25.826 17.285 1.00 16.28 140 VAL B N 1
ATOM 1969 C CA . VAL B 2 155 ? 33.185 24.711 17.862 1.00 16.11 140 VAL B CA 1
ATOM 1970 C C . VAL B 2 155 ? 32.758 24.514 19.312 1.00 16.48 140 VAL B C 1
ATOM 1971 O O . VAL B 2 155 ? 32.560 25.490 20.033 1.00 16.19 140 VAL B O 1
ATOM 1975 N N . THR B 2 156 ? 32.611 23.258 19.726 1.00 18.33 141 THR B N 1
ATOM 1976 C CA . THR B 2 156 ? 32.458 22.903 21.142 1.00 19.60 141 THR B CA 1
ATOM 1977 C C . THR B 2 156 ? 33.525 21.862 21.445 1.00 19.92 141 THR B C 1
ATOM 1978 O O . THR B 2 156 ? 34.043 21.228 20.526 1.00 20.30 141 THR B O 1
ATOM 1982 N N . GLY B 2 157 ? 33.860 21.689 22.720 1.00 19.50 142 GLY B N 1
ATOM 1983 C CA . GLY B 2 157 ? 34.909 20.745 23.094 1.00 18.34 142 GLY B CA 1
ATOM 1984 C C . GLY B 2 157 ? 35.266 20.734 24.566 1.00 20.35 142 GLY B C 1
ATOM 1985 O O . GLY B 2 157 ? 34.873 21.642 25.310 1.00 20.73 142 GLY B O 1
ATOM 1986 N N . ARG B 2 158 ? 36.010 19.699 24.977 1.00 20.95 143 ARG B N 1
ATOM 1987 C CA . ARG B 2 158 ? 36.665 19.659 26.288 1.00 20.98 143 ARG B CA 1
ATOM 1988 C C . ARG B 2 158 ? 38.158 19.448 26.109 1.00 20.33 143 ARG B C 1
ATOM 1989 O O . ARG B 2 158 ? 38.579 18.628 25.282 1.00 20.56 143 ARG B O 1
ATOM 1997 N N . LEU B 2 159 ? 38.946 20.197 26.883 1.00 19.30 144 LEU B N 1
ATOM 1998 C CA . LEU B 2 159 ? 40.409 20.133 26.858 1.00 18.24 144 LEU B CA 1
ATOM 1999 C C . LEU B 2 159 ? 40.980 19.842 28.243 1.00 19.09 144 LEU B C 1
ATOM 2000 O O . LEU B 2 159 ? 40.445 20.309 29.251 1.00 17.70 144 LEU B O 1
ATOM 2005 N N . ASN B 2 160 ? 42.088 19.097 28.268 1.00 21.52 145 ASN B N 1
ATOM 2006 C CA . ASN B 2 160 ? 42.872 18.870 29.482 1.00 23.98 145 ASN B CA 1
ATOM 2007 C C . ASN B 2 160 ? 44.281 19.417 29.282 1.00 23.17 145 ASN B C 1
ATOM 2008 O O . ASN B 2 160 ? 44.906 19.169 28.249 1.00 20.29 145 ASN B O 1
ATOM 2013 N N . THR B 2 161 ? 44.771 20.154 30.278 1.00 24.96 146 THR B N 1
ATOM 2014 C CA . THR B 2 161 ? 46.066 20.834 30.208 1.00 25.87 146 THR B CA 1
ATOM 2015 C C . THR B 2 161 ? 46.945 20.506 31.410 1.00 27.22 146 THR B C 1
ATOM 2016 O O . THR B 2 161 ? 46.473 19.976 32.411 1.00 26.59 146 THR B O 1
ATOM 2020 N N . TYR B 2 162 ? 48.225 20.843 31.289 1.00 31.26 147 TYR B N 1
ATOM 2021 C CA . TYR B 2 162 ? 49.245 20.509 32.284 1.00 35.56 147 TYR B CA 1
ATOM 2022 C C . TYR B 2 162 ? 50.314 21.591 32.225 1.00 33.91 147 TYR B C 1
ATOM 2023 O O . TYR B 2 162 ? 50.754 21.978 31.139 1.00 28.84 147 TYR B O 1
ATOM 2032 N N . GLN B 2 163 ? 50.705 22.090 33.393 1.00 36.31 148 GLN B N 1
ATOM 2033 C CA . GLN B 2 163 ? 51.636 23.208 33.487 1.00 41.08 148 GLN B CA 1
ATOM 2034 C C . GLN B 2 163 ? 52.809 22.780 34.373 1.00 40.62 148 GLN B C 1
ATOM 2035 O O . GLN B 2 163 ? 52.829 23.078 35.566 1.00 39.60 148 GLN B O 1
ATOM 2041 N N . PRO B 2 164 ? 53.781 22.051 33.792 1.00 41.16 149 PRO B N 1
ATOM 2042 C CA . PRO B 2 164 ? 54.881 21.520 34.590 1.00 40.12 149 PRO B CA 1
ATOM 2043 C C . PRO B 2 164 ? 55.973 22.548 34.846 1.00 36.88 149 PRO B C 1
ATOM 2044 O O . PRO B 2 164 ? 56.087 23.527 34.101 1.00 29.49 149 PRO B O 1
ATOM 2048 N N . ASN B 2 165 ? 56.760 22.313 35.898 1.00 41.24 150 ASN B N 1
ATOM 2049 C CA . ASN B 2 165 ? 58.056 22.971 36.074 1.00 47.13 150 ASN B CA 1
ATOM 2050 C C . ASN B 2 165 ? 59.007 22.442 35.012 1.00 39.54 150 ASN B C 1
ATOM 2051 O O . ASN B 2 165 ? 58.814 21.338 34.499 1.00 36.09 150 ASN B O 1
ATOM 2056 N N . LYS B 2 166 ? 60.046 23.220 34.715 1.00 35.01 151 LYS B N 1
ATOM 2057 C CA . LYS B 2 166 ? 61.132 22.780 33.830 1.00 35.22 151 LYS B CA 1
ATOM 2058 C C . LYS B 2 166 ? 61.803 21.486 34.325 1.00 37.00 151 LYS B C 1
ATOM 2059 O O . LYS B 2 166 ? 62.131 20.617 33.518 1.00 38.36 151 LYS B O 1
ATOM 2065 N N . THR B 2 167 ? 62.001 21.364 35.640 1.00 38.42 152 THR B N 1
ATOM 2066 C CA . THR B 2 167 ? 62.621 20.168 36.235 1.00 40.37 152 THR B CA 1
ATOM 2067 C C . THR B 2 167 ? 61.712 18.948 36.126 1.00 36.81 152 THR B C 1
ATOM 2068 O O . THR B 2 167 ? 62.177 17.838 35.864 1.00 39.30 152 THR B O 1
ATOM 2072 N N . GLU B 2 168 ? 60.416 19.167 36.329 1.00 34.12 153 GLU B N 1
ATOM 2073 C CA . GLU B 2 168 ? 59.405 18.124 36.160 1.00 35.95 153 GLU B CA 1
ATOM 2074 C C . GLU B 2 168 ? 59.432 17.582 34.726 1.00 32.51 153 GLU B C 1
ATOM 2075 O O . GLU B 2 168 ? 59.377 16.370 34.501 1.00 34.74 153 GLU B O 1
ATOM 2081 N N . LEU B 2 169 ? 59.546 18.497 33.771 1.00 30.93 154 LEU B N 1
ATOM 2082 C CA . LEU B 2 169 ? 59.640 18.151 32.357 1.00 34.88 154 LEU B CA 1
ATOM 2083 C C . LEU B 2 169 ? 60.899 17.345 32.014 1.00 34.30 154 LEU B C 1
ATOM 2084 O O . LEU B 2 169 ? 60.824 16.393 31.234 1.00 33.92 154 LEU B O 1
ATOM 2089 N N . ILE B 2 170 ? 62.039 17.727 32.594 1.00 31.84 155 ILE B N 1
ATOM 2090 C CA . ILE B 2 170 ? 63.299 16.969 32.452 1.00 31.38 155 ILE B CA 1
ATOM 2091 C C . ILE B 2 170 ? 63.153 15.540 32.982 1.00 30.97 155 ILE B C 1
ATOM 2092 O O . ILE B 2 170 ? 63.594 14.587 32.334 1.00 31.64 155 ILE B O 1
ATOM 2097 N N . GLN B 2 171 ? 62.567 15.414 34.172 1.00 32.35 156 GLN B N 1
ATOM 2098 C CA . GLN B 2 171 ? 62.276 14.107 34.777 1.00 37.27 156 GLN B CA 1
ATOM 2099 C C . GLN B 2 171 ? 61.333 13.270 33.909 1.00 37.10 156 GLN B C 1
ATOM 2100 O O . GLN B 2 171 ? 61.532 12.064 33.762 1.00 34.96 156 GLN B O 1
ATOM 2106 N N . LEU B 2 172 ? 60.326 13.924 33.325 1.00 36.89 157 LEU B N 1
ATOM 2107 C CA . LEU B 2 172 ? 59.391 13.275 32.392 1.00 40.12 157 LEU B CA 1
ATOM 2108 C C . LEU B 2 172 ? 60.139 12.762 31.155 1.00 40.25 157 LEU B C 1
ATOM 2109 O O . LEU B 2 172 ? 60.010 11.591 30.789 1.00 39.83 157 LEU B O 1
ATOM 2114 N N . ILE B 2 173 ? 60.925 13.644 30.535 1.00 38.02 158 ILE B N 1
ATOM 2115 C CA . ILE B 2 173 ? 61.724 13.308 29.347 1.00 39.67 158 ILE B CA 1
ATOM 2116 C C . ILE B 2 173 ? 62.702 12.148 29.600 1.00 40.01 158 ILE B C 1
ATOM 2117 O O . ILE B 2 173 ? 62.916 11.323 28.709 1.00 35.13 158 ILE B O 1
ATOM 2122 N N . ASN B 2 174 ? 63.272 12.082 30.807 1.00 42.36 159 ASN B N 1
ATOM 2123 C CA . ASN B 2 174 ? 64.360 11.145 31.117 1.00 45.65 159 ASN B CA 1
ATOM 2124 C C . ASN B 2 174 ? 63.973 9.884 31.903 1.00 53.44 159 ASN B C 1
ATOM 2125 O O . ASN B 2 174 ? 64.666 8.872 31.785 1.00 56.39 159 ASN B O 1
ATOM 2130 N N . LYS B 2 175 ? 62.901 9.933 32.700 1.00 58.76 160 LYS B N 1
ATOM 2131 C CA . LYS B 2 175 ? 62.515 8.793 33.553 1.00 61.64 160 LYS B CA 1
ATOM 2132 C C . LYS B 2 175 ? 61.311 8.062 32.977 1.00 66.68 160 LYS B C 1
ATOM 2133 O O . LYS B 2 175 ? 61.460 7.002 32.369 1.00 71.89 160 LYS B O 1
#

Solvent-accessible surface area: 12522 Å² total; per-residue (Å²): 63,98,15,85,66,99,99,116,86,72,96,31,155,85,51,2,86,3,48,0,64,0,42,86,117,16,48,0,11,146,18,10,6,85,68,12,53,7,11,4,11,0,0,7,0,14,0,0,0,65,9,0,61,79,40,15,2,94,67,22,34,3,30,4,0,43,63,1,95,20,97,56,14,3,51,27,45,32,36,0,62,0,101,1,39,13,49,97,194,122,85,26,0,44,8,86,0,22,39,98,136,21,1,0,75,8,96,0,69,3,53,228,277,66,77,77,8,62,136,14,16,16,16,94,84,39,1,8,0,2,65,101,13,61,72,12,47,100,94,44,0,31,0,48,1,42,0,21,186,138,18,49,0,41,71,10,35,59,184,101,16,53,0,9,0,21,4,1,1,7,0,0,15,1,0,7,12,0,16,20,8,53,19,49,74,99,152,194,87,75,96,21,44,0,17,28,24,56,5,2,121,32,2,122,14,137,51,64,19,2,76,68,53,20,42,0,21,0,55,0,80,47,68,135,97,74,133,63,104,8,25,2,73,5,57,0,5,28,194,67,84,60,27,1,67,6,105,1,55,20,21,26,8,88,76,84,52,0,81,87,57,45,115,194

Sequence (264 aa):
MKPIEIHREQPAQHEAMIQLYLDPTLDWFRGHFPVQPLLPGVAQIDWVMHYAQTLLAPGWSFSSIEMVKFQFPLQPGNTLLLKINWDEKKHLLTFRYDLDQTASQGKIKLCRRYLPVDRYLPHEAPMVLLEQVINVSDNHVHCQVTVSRDGVLSPFLNQDGHLPGWFAIEMMAQAIGVWSGWHRKERKEADSALGMLLGGRAVRCCQVPAFTQGSVLDIQMNLLLQDEKFFGSFEGEISCYGTVLVTGRLNTYQPNKTELIQLINK

Radius of gyration: 17.65 Å; Cα contacts (8 Å, |Δi|>4): 648; chains: 2; bounding box: 39×47×44 Å

Organism: NCBI:txid351671